Protein AF-A0A2E9WBV4-F1 (afdb_monomer_lite)

Radius of gyration: 18.96 Å; chains: 1; bounding box: 57×44×47 Å

pLDDT: mean 90.01, std 12.64, range [30.25, 98.81]

Sequence (253 aa):
IGFVTYGALTVKDWYDADEAEKFAELSRPLVQALAKELDVPYVDAARVFVFRNTDHDMESDWYKAHAEDLPYVLEHLYKTAISASDAERPDLACGWRVKAMKSLLAADGISADTVYLYNDTGADPNQNSHVVIEASNPETGRLEVHDVDFNVKYLRSDGATASLSDLMKSTVPSDFRTCDESGCLTDRVLKTTVGKNDFYKGVYYRDRDVFLLSRSKFDIEKTFTIHRIRGDEVMDVYDYFNYIYPNAPIVEF

Secondary structure (DSSP, 8-state):
----------HHHHHHHHHHHHHHHHHHHHHHHHHHHHTS-HHHHHHHHHHHT-B--SSSHHHHHHTT-HHHHHHHHHHHHTT-TT-PPPB--HHHHHHHHHHHHHTTT--EEEEEEE-S-SS-TTTTEEEEEEEEETTTTEEEEEETTTTEEEE-TTSPBPPHHHHHHS-TTTS-EEE-SS-BS-HHHHHSHHHHS--BTEEEETTTTEEEE-TTTS-TT-EEEEEETTEEEEEEHHHHHHHHSTTPPEEE-

Structure (mmCIF, N/CA/C/O backbone):
data_AF-A0A2E9WBV4-F1
#
_entry.id   AF-A0A2E9WBV4-F1
#
loop_
_atom_site.group_PDB
_atom_site.id
_atom_site.type_symbol
_atom_site.label_atom_id
_atom_site.label_alt_id
_atom_site.label_comp_id
_atom_site.label_asym_id
_atom_site.label_entity_id
_atom_site.label_seq_id
_atom_site.pdbx_PDB_ins_code
_atom_site.Cartn_x
_atom_site.Cartn_y
_atom_site.Cartn_z
_atom_site.occupancy
_atom_site.B_iso_or_equiv
_atom_site.auth_seq_id
_atom_site.auth_comp_id
_atom_site.auth_asym_id
_atom_site.auth_atom_id
_atom_site.pdbx_PDB_model_num
ATOM 1 N N . ILE A 1 1 ? -38.442 -6.575 -10.564 1.00 39.81 1 ILE A N 1
ATOM 2 C CA . ILE A 1 1 ? -37.485 -7.060 -11.586 1.00 39.81 1 ILE A CA 1
ATOM 3 C C . ILE A 1 1 ? -36.244 -6.201 -11.419 1.00 39.81 1 ILE A C 1
ATOM 5 O O . ILE A 1 1 ? -36.271 -5.041 -11.804 1.00 39.81 1 ILE A O 1
ATOM 9 N N . GLY A 1 2 ? -35.259 -6.703 -10.671 1.00 32.78 2 GLY A N 1
ATOM 10 C CA . GLY A 1 2 ? -34.023 -5.975 -10.390 1.00 32.78 2 GLY A CA 1
ATOM 11 C C . GLY A 1 2 ? -33.094 -6.062 -11.592 1.00 32.78 2 GLY A C 1
ATOM 12 O O . GLY A 1 2 ? -32.818 -7.160 -12.068 1.00 32.78 2 GLY A O 1
ATOM 13 N N . PHE A 1 3 ? -32.655 -4.913 -12.096 1.00 30.25 3 PHE A N 1
ATOM 14 C CA . PHE A 1 3 ? -31.572 -4.843 -13.065 1.00 30.25 3 PHE A CA 1
ATOM 15 C C . PHE A 1 3 ? -30.251 -4.947 -12.305 1.00 30.25 3 PHE A C 1
ATOM 17 O O . PHE A 1 3 ? -29.906 -4.061 -11.530 1.00 30.25 3 PHE A O 1
ATOM 24 N N . VAL A 1 4 ? -29.534 -6.047 -12.521 1.00 34.62 4 VAL A N 1
ATOM 25 C CA . VAL A 1 4 ? -28.117 -6.164 -12.173 1.00 34.62 4 VAL A CA 1
ATOM 26 C C . VAL A 1 4 ? -27.346 -5.478 -13.296 1.00 34.62 4 VAL A C 1
ATOM 28 O O . VAL A 1 4 ? -27.288 -5.986 -14.415 1.00 34.62 4 VAL A O 1
ATOM 31 N N . THR A 1 5 ? -26.803 -4.294 -13.034 1.00 36.47 5 THR A N 1
ATOM 32 C CA . THR A 1 5 ? -25.863 -3.629 -13.939 1.00 36.47 5 THR A CA 1
ATOM 33 C C . THR A 1 5 ? -24.483 -4.249 -13.751 1.00 36.47 5 THR A C 1
ATOM 35 O O . THR A 1 5 ? -23.762 -3.893 -12.824 1.00 36.47 5 THR A O 1
ATOM 38 N N . TYR A 1 6 ? -24.117 -5.185 -14.627 1.00 41.16 6 TYR A N 1
ATOM 39 C CA . TYR A 1 6 ? -22.713 -5.521 -14.859 1.00 41.16 6 TYR A CA 1
ATOM 40 C C . TYR A 1 6 ? -22.052 -4.309 -15.529 1.00 41.16 6 TYR A C 1
ATOM 42 O O . TYR A 1 6 ? -22.509 -3.868 -16.584 1.00 41.16 6 TYR A O 1
ATOM 50 N N . GLY A 1 7 ? -21.036 -3.732 -14.883 1.00 48.72 7 GLY A N 1
ATOM 51 C CA . GLY A 1 7 ? -20.289 -2.592 -15.415 1.00 48.72 7 GLY A CA 1
ATOM 52 C C . GLY A 1 7 ? -19.683 -2.929 -16.777 1.00 48.72 7 GLY A C 1
ATOM 53 O O . GLY A 1 7 ? -19.044 -3.967 -16.939 1.00 48.72 7 GLY A O 1
ATOM 54 N N . ALA A 1 8 ? -19.920 -2.074 -17.768 1.00 51.66 8 ALA A N 1
ATOM 55 C CA . ALA A 1 8 ? -19.311 -2.208 -19.081 1.00 51.66 8 ALA A CA 1
ATOM 56 C C . ALA A 1 8 ? -17.827 -1.825 -18.984 1.00 51.66 8 ALA A C 1
ATOM 58 O O . ALA A 1 8 ? -17.509 -0.645 -18.872 1.00 51.66 8 ALA A O 1
ATOM 59 N N . LEU A 1 9 ? -16.937 -2.818 -19.018 1.00 56.03 9 LEU A N 1
ATOM 60 C CA . LEU A 1 9 ? -15.514 -2.603 -19.285 1.00 56.03 9 LEU A CA 1
ATOM 61 C C . LEU A 1 9 ? -15.368 -2.009 -20.689 1.00 56.03 9 LEU A C 1
ATOM 63 O O . LEU A 1 9 ? -15.908 -2.559 -21.656 1.00 56.03 9 LEU A O 1
ATOM 67 N N . THR A 1 10 ? -14.674 -0.881 -20.812 1.00 72.81 10 THR A N 1
ATOM 68 C CA . THR A 1 10 ? -14.357 -0.317 -22.126 1.00 72.81 10 THR A CA 1
ATOM 69 C C . THR A 1 10 ? -13.143 -1.032 -22.728 1.00 72.81 10 THR A C 1
ATOM 71 O O . THR A 1 10 ? -12.349 -1.650 -22.023 1.00 72.81 10 THR A O 1
ATOM 74 N N . VAL A 1 11 ? -12.972 -0.950 -24.053 1.00 67.00 11 VAL A N 1
ATOM 75 C CA . VAL A 1 11 ? -11.788 -1.514 -24.740 1.00 67.00 11 VAL A CA 1
ATOM 76 C C . VAL A 1 11 ? -10.486 -0.903 -24.206 1.00 67.00 11 VAL A C 1
ATOM 78 O O . VAL A 1 11 ? -9.474 -1.594 -24.153 1.00 67.00 11 VAL A O 1
ATOM 81 N N . LYS A 1 12 ? -10.524 0.369 -23.782 1.00 73.88 12 LYS A N 1
ATOM 82 C CA . LYS A 1 12 ? -9.386 1.041 -23.150 1.00 73.88 12 LYS A CA 1
ATOM 83 C C . LYS A 1 12 ? -9.053 0.411 -21.798 1.00 73.88 12 LYS A C 1
ATOM 85 O O . LYS A 1 12 ? -7.904 0.064 -21.585 1.00 73.88 12 LYS A O 1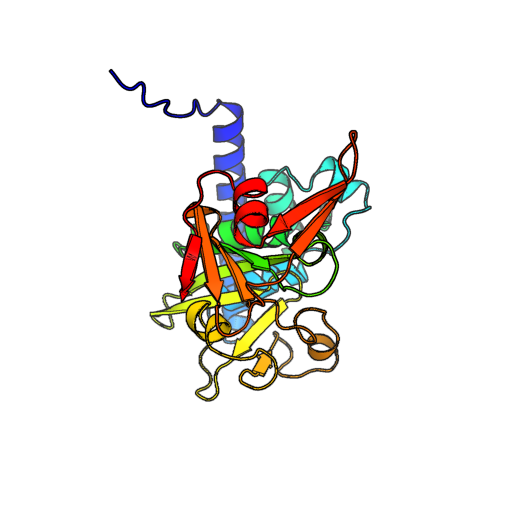
ATOM 90 N N . ASP A 1 13 ? -10.049 0.196 -20.939 1.00 72.06 13 ASP A N 1
ATOM 91 C CA . ASP A 1 13 ? -9.821 -0.398 -19.611 1.00 72.06 13 ASP A CA 1
ATOM 92 C C . ASP A 1 13 ? -9.217 -1.804 -19.708 1.00 72.06 13 ASP A C 1
ATOM 94 O O . ASP A 1 13 ? -8.390 -2.186 -18.886 1.00 72.06 13 ASP A O 1
ATOM 98 N N . TRP A 1 14 ? -9.625 -2.573 -20.722 1.00 59.66 14 TRP A N 1
ATOM 99 C CA . TRP A 1 14 ? -9.056 -3.892 -20.987 1.00 59.66 14 TRP A CA 1
ATOM 100 C C . TRP A 1 14 ? -7.598 -3.812 -21.460 1.00 59.66 14 TRP A C 1
ATOM 102 O O . TRP A 1 14 ? -6.749 -4.509 -20.919 1.00 59.66 14 TRP A O 1
ATOM 112 N N . TYR A 1 15 ? -7.299 -2.932 -22.420 1.00 72.94 15 TYR A N 1
ATOM 113 C CA . TYR A 1 15 ? -5.932 -2.726 -22.906 1.00 72.94 15 TYR A CA 1
ATOM 114 C C . TYR A 1 15 ? -4.992 -2.260 -21.786 1.00 72.94 15 TYR A C 1
ATOM 116 O O . TYR A 1 15 ? -3.901 -2.802 -21.626 1.00 72.94 15 TYR A O 1
ATOM 124 N N . ASP A 1 16 ? -5.451 -1.309 -20.971 1.00 83.12 16 ASP A N 1
ATOM 125 C CA . ASP A 1 16 ? -4.694 -0.804 -19.832 1.00 83.12 16 ASP A CA 1
ATOM 126 C C . ASP A 1 16 ? -4.479 -1.928 -18.786 1.00 83.12 16 ASP A C 1
ATOM 128 O O . ASP A 1 16 ? -3.406 -2.046 -18.203 1.00 83.12 16 ASP A O 1
ATOM 132 N N . ALA A 1 17 ? -5.447 -2.822 -18.557 1.00 81.94 17 ALA A N 1
ATOM 133 C CA . ALA A 1 17 ? -5.250 -3.961 -17.653 1.00 81.94 17 ALA A CA 1
ATOM 134 C C . ALA A 1 17 ? -4.179 -4.949 -18.160 1.00 81.94 17 ALA A C 1
ATOM 136 O O . ALA A 1 17 ? -3.295 -5.332 -17.390 1.00 81.94 17 ALA A O 1
ATOM 137 N N . ASP A 1 18 ? -4.221 -5.311 -19.444 1.00 89.31 18 ASP A N 1
ATOM 138 C CA . ASP A 1 18 ? -3.257 -6.227 -20.065 1.00 89.31 18 ASP A CA 1
ATOM 139 C C . ASP A 1 18 ? -1.830 -5.637 -20.074 1.00 89.31 18 ASP A C 1
ATOM 141 O O . ASP A 1 18 ? -0.845 -6.344 -19.833 1.00 89.31 18 ASP A O 1
ATOM 145 N N . GLU A 1 19 ? -1.683 -4.330 -20.322 1.00 93.62 19 GLU A N 1
ATOM 146 C CA . GLU A 1 19 ? -0.374 -3.668 -20.262 1.00 93.62 19 GLU A CA 1
ATOM 147 C C . GLU A 1 19 ? 0.183 -3.598 -18.837 1.00 93.62 19 GLU A C 1
ATOM 149 O O . GLU A 1 19 ? 1.377 -3.843 -18.630 1.00 93.62 19 GLU A O 1
ATOM 154 N N . ALA A 1 20 ? -0.666 -3.316 -17.846 1.00 95.25 20 ALA A N 1
ATOM 155 C CA . ALA A 1 20 ? -0.272 -3.354 -16.443 1.00 95.25 20 ALA A CA 1
ATOM 156 C C . ALA A 1 20 ? 0.202 -4.760 -16.031 1.00 95.25 20 ALA A C 1
ATOM 158 O O . ALA A 1 20 ? 1.262 -4.898 -15.412 1.00 95.25 20 ALA A O 1
ATOM 159 N N . GLU A 1 21 ? -0.538 -5.807 -16.414 1.00 96.19 21 GLU A N 1
ATOM 160 C CA . GLU A 1 21 ? -0.164 -7.203 -16.155 1.00 96.19 21 GLU A CA 1
ATOM 161 C C . GLU A 1 21 ? 1.201 -7.532 -16.766 1.00 96.19 21 GLU A C 1
ATOM 163 O O . GLU A 1 21 ? 2.097 -8.000 -16.060 1.00 96.19 21 GLU A O 1
ATOM 168 N N . LYS A 1 22 ? 1.418 -7.180 -18.037 1.00 97.38 22 LYS A N 1
ATOM 169 C CA . LYS A 1 22 ? 2.696 -7.386 -18.729 1.00 97.38 22 LYS A CA 1
ATOM 170 C C . LYS A 1 22 ? 3.886 -6.809 -17.953 1.00 97.38 22 LYS A C 1
ATOM 172 O O . LYS A 1 22 ? 4.906 -7.483 -17.801 1.00 97.38 22 LYS A O 1
ATOM 177 N N . PHE A 1 23 ? 3.811 -5.563 -17.480 1.00 98.19 23 PHE A N 1
ATOM 178 C CA . PHE A 1 23 ? 4.935 -4.951 -16.758 1.00 98.19 23 PHE A CA 1
ATOM 179 C C . PHE A 1 23 ? 5.103 -5.490 -15.333 1.00 98.19 23 PHE A C 1
ATOM 181 O O . PHE A 1 23 ? 6.236 -5.587 -14.842 1.00 98.19 23 PHE A O 1
ATOM 188 N N . ALA A 1 24 ? 4.016 -5.922 -14.689 1.00 98.31 24 ALA A N 1
ATOM 189 C CA . ALA A 1 24 ? 4.104 -6.660 -13.435 1.00 98.31 24 ALA A CA 1
ATOM 190 C C . ALA A 1 24 ? 4.812 -8.017 -13.627 1.00 98.31 24 ALA A C 1
ATOM 192 O O . ALA A 1 24 ? 5.725 -8.348 -12.866 1.00 98.31 24 ALA A O 1
ATOM 193 N N . GLU A 1 25 ? 4.485 -8.761 -14.688 1.00 98.25 25 GLU A N 1
ATOM 194 C CA . GLU A 1 25 ? 5.148 -10.023 -15.039 1.00 98.25 25 GLU A CA 1
ATOM 195 C C . GLU A 1 25 ? 6.631 -9.841 -15.387 1.00 98.25 25 GLU A C 1
ATOM 197 O O . GLU A 1 25 ? 7.468 -10.643 -14.963 1.00 98.25 25 GLU A O 1
ATOM 202 N N . LEU A 1 26 ? 6.982 -8.770 -16.111 1.00 98.38 26 LEU A N 1
ATOM 203 C CA . LEU A 1 26 ? 8.378 -8.414 -16.396 1.00 98.38 26 LEU A CA 1
ATOM 204 C C . LEU A 1 26 ? 9.164 -8.077 -15.122 1.00 98.38 26 LEU A C 1
ATOM 206 O O . LEU A 1 26 ? 10.357 -8.376 -15.034 1.00 98.38 26 LEU A O 1
ATOM 210 N N . SER A 1 27 ? 8.500 -7.489 -14.126 1.00 98.62 27 SER A N 1
ATOM 211 C CA . SER A 1 27 ? 9.099 -7.150 -12.831 1.00 98.62 27 SER A CA 1
ATOM 212 C C . SER A 1 27 ? 9.231 -8.355 -11.897 1.00 98.62 27 SER A C 1
ATOM 214 O O . SER A 1 27 ? 10.151 -8.383 -11.079 1.00 98.62 27 SER A O 1
ATOM 216 N N . ARG A 1 28 ? 8.381 -9.383 -12.030 1.00 98.69 28 ARG A N 1
ATOM 217 C CA . ARG A 1 28 ? 8.398 -10.590 -11.183 1.00 98.69 28 ARG A CA 1
ATOM 218 C C . ARG A 1 28 ? 9.791 -11.209 -10.985 1.00 98.69 28 ARG A C 1
ATOM 220 O O . ARG A 1 28 ? 10.170 -11.406 -9.831 1.00 98.69 28 ARG A O 1
ATOM 227 N N . PRO A 1 29 ? 10.598 -11.510 -12.026 1.00 98.62 29 PRO A N 1
ATOM 228 C CA . PRO A 1 29 ? 11.936 -12.071 -11.817 1.00 98.62 29 PRO A CA 1
ATOM 229 C C . PRO A 1 29 ? 12.882 -11.128 -11.055 1.00 98.62 29 PRO A C 1
ATOM 231 O O . PRO A 1 29 ? 13.764 -11.611 -10.346 1.00 98.62 29 PRO A O 1
ATOM 234 N N . LEU A 1 30 ? 12.700 -9.805 -11.157 1.00 98.75 30 LEU A N 1
ATOM 235 C CA . LEU A 1 30 ? 13.483 -8.824 -10.397 1.00 98.75 30 LEU A CA 1
ATOM 236 C C . LEU A 1 30 ? 13.091 -8.843 -8.917 1.00 98.75 30 LEU A C 1
ATOM 238 O O . LEU A 1 30 ? 13.963 -8.853 -8.052 1.00 98.75 30 LEU A O 1
ATOM 242 N N . VAL A 1 31 ? 11.791 -8.924 -8.623 1.00 98.81 31 VAL A N 1
ATOM 243 C CA . VAL A 1 31 ? 11.289 -9.065 -7.249 1.00 98.81 31 VAL A CA 1
ATOM 244 C C . VAL A 1 31 ? 11.742 -10.397 -6.641 1.00 98.81 31 VAL A C 1
ATOM 246 O O . VAL A 1 31 ? 12.204 -10.421 -5.505 1.00 98.81 31 VAL A O 1
ATOM 249 N N . GLN A 1 32 ? 11.717 -11.497 -7.401 1.00 98.69 32 GLN A N 1
ATOM 250 C CA . GLN A 1 32 ? 12.244 -12.796 -6.957 1.00 98.69 32 GLN A CA 1
ATOM 251 C C . GLN A 1 32 ? 13.757 -12.761 -6.699 1.00 98.69 32 GLN A C 1
ATOM 253 O O . GLN A 1 32 ? 14.245 -13.419 -5.779 1.00 98.69 32 GLN A O 1
ATOM 258 N N . ALA A 1 33 ? 14.519 -12.025 -7.510 1.00 98.69 33 ALA A N 1
ATOM 259 C CA . ALA A 1 33 ? 15.944 -11.823 -7.270 1.00 98.69 33 ALA A CA 1
ATOM 260 C C . ALA A 1 33 ? 16.176 -11.012 -5.987 1.00 98.69 33 ALA A C 1
ATOM 262 O O . ALA A 1 33 ? 16.996 -11.413 -5.164 1.00 98.69 33 ALA A O 1
ATOM 263 N N . LEU A 1 34 ? 15.401 -9.944 -5.779 1.00 98.62 34 LEU A N 1
ATOM 264 C CA . LEU A 1 34 ? 15.451 -9.128 -4.568 1.00 98.62 34 LEU A CA 1
ATOM 265 C C . LEU A 1 34 ? 15.058 -9.924 -3.313 1.00 98.62 34 LEU A C 1
ATOM 267 O O . LEU A 1 34 ? 15.701 -9.786 -2.279 1.00 98.62 34 LEU A O 1
ATOM 271 N N . ALA A 1 35 ? 14.051 -10.796 -3.403 1.00 98.31 35 ALA A N 1
ATOM 272 C CA . ALA A 1 35 ? 13.655 -11.695 -2.318 1.00 98.31 35 ALA A CA 1
ATOM 273 C C . ALA A 1 35 ? 14.819 -12.589 -1.872 1.00 98.31 35 ALA A C 1
ATOM 275 O O . ALA A 1 35 ? 15.113 -12.692 -0.684 1.00 98.31 35 ALA A O 1
ATOM 276 N N . LYS A 1 36 ? 15.548 -13.165 -2.837 1.00 98.25 36 LYS A N 1
ATOM 277 C CA . LYS A 1 36 ? 16.747 -13.975 -2.571 1.00 98.25 36 LYS A CA 1
ATOM 278 C C . LYS A 1 36 ? 17.905 -13.149 -2.018 1.00 98.25 36 LYS A C 1
ATOM 280 O O . LYS A 1 36 ? 18.625 -13.638 -1.158 1.00 98.25 36 LYS A O 1
ATOM 285 N N . GLU A 1 37 ? 18.106 -11.933 -2.523 1.00 98.12 37 GLU A N 1
ATOM 286 C CA . GLU A 1 37 ? 19.142 -11.013 -2.034 1.00 98.12 37 GLU A CA 1
ATOM 287 C C . GLU A 1 37 ? 18.918 -10.653 -0.562 1.00 98.12 37 GLU A C 1
ATOM 289 O O . GLU A 1 37 ? 19.866 -10.628 0.221 1.00 98.12 37 GLU A O 1
ATOM 294 N N . LEU A 1 38 ? 17.666 -10.385 -0.195 1.00 96.81 38 LEU A N 1
ATOM 295 C CA . LEU A 1 38 ? 17.281 -9.961 1.147 1.00 96.81 38 LEU A CA 1
ATOM 296 C C . LEU A 1 38 ? 17.007 -11.128 2.110 1.00 96.81 38 LEU A C 1
ATOM 298 O O . LEU A 1 38 ? 16.856 -10.874 3.301 1.00 96.81 38 LEU A O 1
ATOM 302 N N . ASP A 1 39 ? 16.944 -12.369 1.615 1.00 96.25 39 ASP A N 1
ATOM 303 C CA . ASP A 1 39 ? 16.526 -13.566 2.365 1.00 96.25 39 ASP A CA 1
ATOM 304 C C . ASP A 1 39 ? 15.144 -13.393 3.025 1.00 96.25 39 ASP A C 1
ATOM 306 O O . ASP A 1 39 ? 14.952 -13.576 4.228 1.00 96.25 39 ASP A O 1
ATOM 310 N N . VAL A 1 40 ? 14.164 -12.966 2.222 1.00 96.38 40 VAL A N 1
ATOM 311 C CA . VAL A 1 40 ? 12.783 -12.704 2.656 1.00 96.38 40 VAL A CA 1
ATOM 312 C C . VAL A 1 40 ? 11.768 -13.273 1.660 1.00 96.38 40 VAL A C 1
ATOM 314 O O . VAL A 1 40 ? 12.115 -13.479 0.495 1.00 96.38 40 VAL A O 1
ATOM 317 N N . PRO A 1 41 ? 10.503 -13.469 2.078 1.00 97.12 41 PRO A N 1
ATOM 318 C CA . PRO A 1 41 ? 9.429 -13.855 1.172 1.00 97.12 41 PRO A CA 1
ATOM 319 C C . PRO A 1 41 ? 9.211 -12.875 0.015 1.00 97.12 41 PRO A C 1
ATOM 321 O O . PRO A 1 41 ? 9.520 -11.682 0.116 1.00 97.12 41 PRO A O 1
ATOM 324 N N . TYR A 1 42 ? 8.584 -13.346 -1.067 1.00 98.38 42 TYR A N 1
ATOM 325 C CA . TYR A 1 42 ? 8.267 -12.491 -2.224 1.00 98.38 42 TYR A CA 1
ATOM 326 C C . TYR A 1 42 ? 7.434 -11.255 -1.836 1.00 98.38 42 TYR A C 1
ATOM 328 O O . TYR A 1 42 ? 7.667 -10.166 -2.359 1.00 98.38 42 TYR A O 1
ATOM 336 N N . VAL A 1 43 ? 6.499 -11.390 -0.886 1.00 98.31 43 VAL A N 1
ATOM 337 C CA . VAL A 1 43 ? 5.641 -10.282 -0.421 1.00 98.31 43 VAL A CA 1
ATOM 338 C C . VAL A 1 43 ? 6.470 -9.135 0.165 1.00 98.31 43 VAL A C 1
ATOM 340 O O . VAL A 1 43 ? 6.277 -7.972 -0.197 1.00 98.31 43 VAL A O 1
ATOM 343 N N . ASP A 1 44 ? 7.437 -9.458 1.025 1.00 98.12 44 ASP A N 1
ATOM 344 C CA . ASP A 1 44 ? 8.367 -8.489 1.600 1.00 98.12 44 ASP A CA 1
ATOM 345 C C . ASP A 1 44 ? 9.215 -7.813 0.525 1.00 98.12 44 ASP A C 1
ATOM 347 O O . ASP A 1 44 ? 9.395 -6.593 0.551 1.00 98.12 44 ASP A O 1
ATOM 351 N N . ALA A 1 45 ? 9.717 -8.595 -0.431 1.00 98.56 45 ALA A N 1
ATOM 352 C CA . ALA A 1 45 ? 10.516 -8.083 -1.532 1.00 98.56 45 ALA A CA 1
ATOM 353 C C . ALA A 1 45 ? 9.706 -7.161 -2.448 1.00 98.56 45 ALA A C 1
ATOM 355 O O . ALA A 1 45 ? 10.228 -6.134 -2.869 1.00 98.56 45 ALA A O 1
ATOM 356 N N . ALA A 1 46 ? 8.433 -7.465 -2.716 1.00 98.75 46 ALA A N 1
ATOM 357 C CA . ALA A 1 46 ? 7.555 -6.624 -3.527 1.00 98.75 46 ALA A CA 1
ATOM 358 C C . ALA A 1 46 ? 7.340 -5.244 -2.883 1.00 98.75 46 ALA A C 1
ATOM 360 O O . ALA A 1 46 ? 7.442 -4.223 -3.566 1.00 98.75 46 ALA A O 1
ATOM 361 N N . ARG A 1 47 ? 7.137 -5.197 -1.558 1.00 98.69 47 ARG A N 1
ATOM 362 C CA . ARG A 1 47 ? 7.066 -3.942 -0.788 1.00 98.69 47 ARG A CA 1
ATOM 363 C C . ARG A 1 47 ? 8.341 -3.115 -0.958 1.00 98.69 47 ARG A C 1
ATOM 365 O O . ARG A 1 47 ? 8.277 -1.936 -1.306 1.00 98.69 47 ARG A O 1
ATOM 372 N N . VAL A 1 48 ? 9.497 -3.746 -0.751 1.00 98.62 48 VAL A N 1
ATOM 373 C CA . VAL A 1 48 ? 10.805 -3.085 -0.873 1.00 98.62 48 VAL A CA 1
ATOM 374 C C . VAL A 1 48 ? 11.058 -2.640 -2.316 1.00 98.62 48 VAL A C 1
ATOM 376 O O . VAL A 1 48 ? 11.582 -1.552 -2.533 1.00 98.62 48 VAL A O 1
ATOM 379 N N . PHE A 1 49 ? 10.663 -3.440 -3.306 1.00 98.75 49 PHE A N 1
ATOM 380 C CA . PHE A 1 49 ? 10.820 -3.131 -4.724 1.00 98.75 49 PHE A CA 1
ATOM 381 C C . PHE A 1 49 ? 10.054 -1.866 -5.111 1.00 98.75 49 PHE A C 1
ATOM 383 O O . PHE A 1 49 ? 10.642 -0.972 -5.717 1.00 98.75 49 PHE A O 1
ATOM 390 N N . VAL A 1 50 ? 8.779 -1.749 -4.727 1.00 98.75 50 VAL A N 1
ATOM 391 C CA . VAL A 1 50 ? 7.991 -0.539 -5.011 1.00 98.75 50 VAL A CA 1
ATOM 392 C C . VAL A 1 50 ? 8.591 0.671 -4.305 1.00 98.75 50 VAL A C 1
ATOM 394 O O . VAL A 1 50 ? 8.816 1.703 -4.933 1.00 98.75 50 VAL A O 1
ATOM 397 N N . PHE A 1 51 ? 8.926 0.546 -3.021 1.00 98.19 51 PHE A N 1
ATOM 398 C CA . PHE A 1 51 ? 9.517 1.652 -2.273 1.00 98.19 51 PHE A CA 1
ATOM 399 C C . PHE A 1 51 ? 10.851 2.127 -2.869 1.00 98.19 51 PHE A C 1
ATOM 401 O O . PHE A 1 51 ? 11.068 3.322 -3.049 1.00 98.19 51 PHE A O 1
ATOM 408 N N . ARG A 1 52 ? 11.751 1.200 -3.221 1.00 97.88 52 ARG A N 1
ATOM 409 C CA . ARG A 1 52 ? 13.072 1.533 -3.776 1.00 97.88 52 ARG A CA 1
ATOM 410 C C . ARG A 1 52 ? 13.003 2.155 -5.160 1.00 97.88 52 ARG A C 1
ATOM 412 O O . ARG A 1 52 ? 13.950 2.845 -5.527 1.00 97.88 52 ARG A O 1
ATOM 419 N N . ASN A 1 53 ? 11.928 1.941 -5.912 1.00 98.56 53 ASN A N 1
ATOM 420 C CA . ASN A 1 53 ? 11.802 2.390 -7.297 1.00 98.56 53 ASN A CA 1
ATOM 421 C C . ASN A 1 53 ? 10.777 3.515 -7.484 1.00 98.56 53 ASN A C 1
ATOM 423 O O . ASN A 1 53 ? 10.446 3.823 -8.619 1.00 98.56 53 ASN A O 1
ATOM 427 N N . THR A 1 54 ? 10.295 4.140 -6.407 1.00 98.44 54 THR A N 1
ATOM 428 C CA . THR A 1 54 ? 9.349 5.267 -6.465 1.00 98.44 54 THR A CA 1
ATOM 429 C C . THR A 1 54 ? 9.731 6.348 -5.460 1.00 98.44 54 THR A C 1
ATOM 431 O O . THR A 1 54 ? 10.412 6.067 -4.473 1.00 98.44 54 THR A O 1
ATOM 434 N N . ASP A 1 55 ? 9.242 7.565 -5.658 1.00 97.50 55 ASP A N 1
ATOM 435 C CA . ASP A 1 55 ? 9.310 8.662 -4.689 1.00 97.50 55 ASP A CA 1
ATOM 436 C C . ASP A 1 55 ? 7.907 9.015 -4.177 1.00 97.50 55 ASP A C 1
ATOM 438 O O . ASP A 1 55 ? 6.900 8.617 -4.764 1.00 97.50 55 ASP A O 1
ATOM 442 N N . HIS A 1 56 ? 7.839 9.652 -3.004 1.00 94.44 56 HIS A N 1
ATOM 443 C CA . HIS A 1 56 ? 6.580 10.139 -2.437 1.00 94.44 56 HIS A CA 1
ATOM 444 C C . HIS A 1 56 ? 6.510 11.640 -2.684 1.00 94.44 56 HIS A C 1
ATOM 446 O O . HIS A 1 56 ? 6.987 12.429 -1.867 1.00 94.44 56 HIS A O 1
ATOM 452 N N . ASP A 1 57 ? 5.924 12.021 -3.812 1.00 94.00 57 ASP A N 1
ATOM 453 C CA . ASP A 1 57 ? 5.663 13.411 -4.158 1.00 94.00 57 ASP A CA 1
ATOM 454 C C . ASP A 1 57 ? 4.297 13.500 -4.846 1.00 94.00 57 ASP A C 1
ATOM 456 O O . ASP A 1 57 ? 4.063 12.892 -5.884 1.00 94.00 57 ASP A O 1
ATOM 460 N N . MET A 1 58 ? 3.360 14.212 -4.223 1.00 92.44 58 MET A N 1
ATOM 461 C CA . MET A 1 58 ? 2.005 14.411 -4.754 1.00 92.44 58 MET A CA 1
ATOM 462 C C . MET A 1 58 ? 1.870 15.733 -5.517 1.00 92.44 58 MET A C 1
ATOM 464 O O . MET A 1 58 ? 0.838 16.005 -6.130 1.00 92.44 58 MET A O 1
ATOM 468 N N . GLU A 1 59 ? 2.902 16.574 -5.464 1.00 95.31 59 GLU A N 1
ATOM 469 C CA . GLU A 1 59 ? 2.907 17.910 -6.047 1.00 95.31 59 GLU A CA 1
ATOM 470 C C . GLU A 1 59 ? 3.669 17.967 -7.370 1.00 95.31 59 GLU A C 1
ATOM 472 O O . GLU A 1 59 ? 3.541 18.959 -8.100 1.00 95.31 59 GLU A O 1
ATOM 477 N N . SER A 1 60 ? 4.422 16.920 -7.707 1.00 96.38 60 SER A N 1
ATOM 478 C CA . SER A 1 60 ? 5.188 16.864 -8.945 1.00 96.38 60 SER A CA 1
ATOM 479 C C . SER A 1 60 ? 4.293 16.851 -10.190 1.00 96.38 60 SER A C 1
ATOM 481 O O . SER A 1 60 ? 3.138 16.407 -10.181 1.00 96.38 60 SER A O 1
ATOM 483 N N . ASP A 1 61 ? 4.841 17.354 -11.296 1.00 97.62 61 ASP A N 1
ATOM 484 C CA . ASP A 1 61 ? 4.174 17.292 -12.599 1.00 97.62 61 ASP A CA 1
ATOM 485 C C . ASP A 1 61 ? 3.994 15.839 -13.058 1.00 97.62 61 ASP A C 1
ATOM 487 O O . ASP A 1 61 ? 2.982 15.515 -13.680 1.00 97.62 61 ASP A O 1
ATOM 491 N N . TRP A 1 62 ? 4.931 14.958 -12.685 1.00 97.38 62 TRP A N 1
ATOM 492 C CA . TRP A 1 62 ? 4.840 13.530 -12.966 1.00 97.38 62 TRP A CA 1
ATOM 493 C C . TRP A 1 62 ? 3.604 12.924 -12.301 1.00 97.38 62 TRP A C 1
ATOM 495 O O . TRP A 1 62 ? 2.791 12.300 -12.981 1.00 97.38 62 TRP A O 1
ATOM 505 N N . TYR A 1 63 ? 3.403 13.172 -10.999 1.00 97.38 63 TYR A N 1
ATOM 506 C CA . TYR A 1 63 ? 2.251 12.653 -10.257 1.00 97.38 63 TYR A CA 1
ATOM 507 C C . TYR A 1 63 ? 0.931 13.076 -10.909 1.00 97.38 63 TYR A C 1
ATOM 509 O O . TYR A 1 63 ? 0.063 12.248 -11.184 1.00 97.38 63 TYR A O 1
ATOM 517 N N . LYS A 1 64 ? 0.803 14.371 -11.219 1.00 96.44 64 LYS A N 1
ATOM 518 C CA . LYS A 1 64 ? -0.407 14.955 -11.820 1.00 96.44 64 LYS A CA 1
ATOM 519 C C . LYS A 1 64 ? -0.718 14.390 -13.205 1.00 96.44 64 LYS A C 1
ATOM 521 O O . LYS A 1 64 ? -1.887 14.337 -13.580 1.00 96.44 64 LYS A O 1
ATOM 526 N N . ALA A 1 65 ? 0.307 14.015 -13.967 1.00 96.12 65 ALA A N 1
ATOM 527 C CA . ALA A 1 65 ? 0.156 13.511 -15.325 1.00 96.12 65 ALA A CA 1
ATOM 528 C C . ALA A 1 65 ? -0.013 11.985 -15.395 1.00 96.12 65 ALA A C 1
ATOM 530 O O . ALA A 1 65 ? -0.720 11.505 -16.281 1.00 96.12 65 ALA A O 1
ATOM 531 N N . HIS A 1 66 ? 0.624 11.234 -14.489 1.00 97.38 66 HIS A N 1
ATOM 532 C CA . HIS A 1 66 ? 0.864 9.801 -14.685 1.00 97.38 66 HIS A CA 1
ATOM 533 C C . HIS A 1 66 ? 0.466 8.900 -13.512 1.00 97.38 66 HIS A C 1
ATOM 535 O O . HIS A 1 66 ? 0.327 7.699 -13.724 1.00 97.38 66 HIS A O 1
ATOM 541 N N . ALA A 1 67 ? 0.247 9.412 -12.294 1.00 96.00 67 ALA A N 1
ATOM 542 C CA . ALA A 1 67 ? 0.049 8.543 -11.124 1.00 96.00 67 ALA A CA 1
ATOM 543 C C . ALA A 1 67 ? -1.178 7.615 -11.230 1.00 96.00 67 ALA A C 1
ATOM 545 O O . ALA A 1 67 ? -1.179 6.528 -10.650 1.00 96.00 67 ALA A O 1
ATOM 546 N N . GLU A 1 68 ? -2.212 8.022 -11.976 1.00 95.44 68 GLU A N 1
ATOM 547 C CA . GLU A 1 68 ? -3.424 7.215 -12.179 1.00 95.44 68 GLU A CA 1
ATOM 548 C C . GLU A 1 68 ? -3.283 6.168 -13.304 1.00 95.44 68 GLU A C 1
ATOM 550 O O . GLU A 1 68 ? -4.064 5.208 -13.356 1.00 95.44 68 GLU A O 1
ATOM 555 N N . ASP A 1 69 ? -2.278 6.321 -14.174 1.00 96.81 69 ASP A N 1
ATOM 556 C CA . ASP A 1 69 ? -1.982 5.441 -15.307 1.00 96.81 69 ASP A CA 1
ATOM 557 C C . ASP A 1 69 ? -1.143 4.244 -14.836 1.00 96.81 69 ASP A C 1
ATOM 559 O O . ASP A 1 69 ? 0.088 4.255 -14.837 1.00 96.81 69 ASP A O 1
ATOM 563 N N . LEU A 1 70 ? -1.828 3.200 -14.361 1.00 96.88 70 LEU A N 1
ATOM 564 C CA . LEU A 1 70 ? -1.168 2.023 -13.791 1.00 96.88 70 LEU A CA 1
ATOM 565 C C . LEU A 1 70 ? -0.189 1.327 -14.769 1.00 96.88 70 LEU A C 1
ATOM 567 O O . LEU A 1 70 ? 0.898 0.969 -14.309 1.00 96.88 70 LEU A O 1
ATOM 571 N N . PRO A 1 71 ? -0.509 1.126 -16.064 1.00 97.75 71 PRO A N 1
ATOM 572 C CA . PRO A 1 71 ? 0.462 0.652 -17.055 1.00 97.75 71 PRO A CA 1
ATOM 573 C C . PRO A 1 71 ? 1.748 1.465 -17.076 1.00 97.75 71 PRO A C 1
ATOM 575 O O . PRO A 1 71 ? 2.829 0.891 -16.934 1.00 97.75 71 PRO A O 1
ATOM 578 N N . TYR A 1 72 ? 1.628 2.791 -17.176 1.00 97.69 72 TYR A N 1
ATOM 579 C CA . TYR A 1 72 ? 2.777 3.690 -17.214 1.00 97.69 72 TYR A CA 1
ATOM 580 C C . TYR A 1 72 ? 3.593 3.613 -15.922 1.00 97.69 72 TYR A C 1
ATOM 582 O O . TYR A 1 72 ? 4.818 3.489 -15.950 1.00 97.69 72 TYR A O 1
ATOM 590 N N . VAL A 1 73 ? 2.911 3.605 -14.772 1.00 98.50 73 VAL A N 1
ATOM 591 C CA . VAL A 1 73 ? 3.534 3.443 -13.452 1.00 98.50 73 VAL A CA 1
ATOM 592 C C . VAL A 1 73 ? 4.353 2.152 -13.392 1.00 98.50 73 VAL A C 1
ATOM 594 O O . VAL A 1 73 ? 5.506 2.180 -12.963 1.00 98.50 73 VAL A O 1
ATOM 597 N N . LEU A 1 74 ? 3.787 1.016 -13.813 1.00 98.69 74 LEU A N 1
ATOM 598 C CA . LEU A 1 74 ? 4.456 -0.287 -13.750 1.00 98.69 74 LEU A CA 1
ATOM 599 C C . LEU A 1 74 ? 5.590 -0.414 -14.773 1.00 98.69 74 LEU A C 1
ATOM 601 O O . LEU A 1 74 ? 6.630 -0.992 -14.448 1.00 98.69 74 LEU A O 1
ATOM 605 N N . GLU A 1 75 ? 5.438 0.159 -15.969 1.00 98.56 75 GLU A N 1
ATOM 606 C CA . GLU A 1 75 ? 6.522 0.275 -16.950 1.00 98.56 75 GLU A CA 1
ATOM 607 C C . GLU A 1 75 ? 7.722 1.005 -16.347 1.00 98.56 75 GLU A C 1
ATOM 609 O O . GLU A 1 75 ? 8.853 0.516 -16.393 1.00 98.56 75 GLU A O 1
ATOM 614 N N . HIS A 1 76 ? 7.474 2.166 -15.751 1.00 98.56 76 HIS A N 1
ATOM 615 C CA . HIS A 1 76 ? 8.515 3.021 -15.201 1.00 98.56 76 HIS A CA 1
ATOM 616 C C . HIS A 1 76 ? 9.115 2.478 -13.906 1.00 98.56 76 HIS A C 1
ATOM 618 O O . HIS A 1 76 ? 10.315 2.637 -13.662 1.00 98.56 76 HIS A O 1
ATOM 624 N N . LEU A 1 77 ? 8.335 1.726 -13.131 1.00 98.38 77 LEU A N 1
ATOM 625 C CA . LEU A 1 77 ? 8.843 0.942 -12.014 1.00 98.38 77 LEU A CA 1
ATOM 626 C C . LEU A 1 77 ? 9.849 -0.120 -12.489 1.00 98.38 77 LEU A C 1
ATOM 628 O O . LEU A 1 77 ? 10.955 -0.211 -11.951 1.00 98.38 77 LEU A O 1
ATOM 632 N N . TYR A 1 78 ? 9.497 -0.882 -13.532 1.00 98.69 78 TYR A N 1
ATOM 633 C CA . TYR A 1 78 ? 10.381 -1.870 -14.155 1.00 98.69 78 TYR A CA 1
ATOM 634 C C . TYR A 1 78 ? 11.647 -1.218 -14.726 1.00 98.69 78 TYR A C 1
ATOM 636 O O . TYR A 1 78 ? 12.761 -1.646 -14.415 1.00 98.69 78 TYR A O 1
ATOM 644 N N . LYS A 1 79 ? 11.488 -0.153 -15.525 1.00 98.62 79 LYS A N 1
ATOM 645 C CA . LYS A 1 79 ? 12.595 0.591 -16.146 1.00 98.62 79 LYS A CA 1
ATOM 646 C C . LYS A 1 79 ? 13.557 1.160 -15.107 1.00 98.62 79 LYS A C 1
ATOM 648 O O . LYS A 1 79 ? 14.770 1.045 -15.288 1.00 98.62 79 LYS A O 1
ATOM 653 N N . THR A 1 80 ? 13.037 1.715 -14.011 1.00 98.50 80 THR A N 1
ATOM 654 C CA . THR A 1 80 ? 13.855 2.215 -12.896 1.00 98.50 80 THR A CA 1
ATOM 655 C C . THR A 1 80 ? 14.671 1.083 -12.274 1.00 98.50 80 THR A C 1
ATOM 657 O O . THR A 1 80 ? 15.884 1.223 -12.109 1.00 98.50 80 THR A O 1
ATOM 660 N N . ALA A 1 81 ? 14.052 -0.074 -12.024 1.00 98.38 81 ALA A N 1
ATOM 661 C CA . ALA A 1 81 ? 14.729 -1.223 -11.427 1.00 98.38 81 ALA A CA 1
ATOM 662 C C . ALA A 1 81 ? 15.872 -1.785 -12.291 1.00 98.38 81 ALA A C 1
ATOM 664 O O . ALA A 1 81 ? 16.869 -2.266 -11.754 1.00 98.38 81 ALA A O 1
ATOM 665 N N . ILE A 1 82 ? 15.760 -1.703 -13.622 1.00 98.12 82 ILE A N 1
ATOM 666 C CA . ILE A 1 82 ? 16.821 -2.121 -14.557 1.00 98.12 82 ILE A CA 1
ATOM 667 C C . ILE A 1 82 ? 17.753 -0.978 -14.984 1.00 98.12 82 ILE A C 1
ATOM 669 O O . ILE A 1 82 ? 18.628 -1.195 -15.822 1.00 98.12 82 ILE A O 1
ATOM 673 N N . SER A 1 83 ? 17.583 0.227 -14.427 1.00 97.88 83 SER A N 1
ATOM 674 C CA . SER A 1 83 ? 18.350 1.427 -14.797 1.00 97.88 83 SER A CA 1
ATOM 675 C C . SER A 1 83 ? 18.315 1.737 -16.303 1.00 97.88 83 SER A C 1
ATOM 677 O O . SER A 1 83 ? 19.343 2.053 -16.907 1.00 97.88 83 SER A O 1
ATOM 679 N N . ALA A 1 84 ? 17.140 1.618 -16.931 1.00 98.31 84 ALA A N 1
ATOM 680 C CA . ALA A 1 84 ? 16.964 1.982 -18.335 1.00 98.31 84 ALA A CA 1
ATOM 681 C C . ALA A 1 84 ? 17.235 3.482 -18.552 1.00 98.31 84 ALA A C 1
ATOM 683 O O . ALA A 1 84 ? 16.969 4.310 -17.684 1.00 98.31 84 ALA A O 1
ATOM 684 N N . SER A 1 85 ? 17.761 3.856 -19.721 1.00 97.75 85 SER A N 1
ATOM 685 C CA . SER A 1 85 ? 18.137 5.250 -20.009 1.00 97.75 85 SER A CA 1
ATOM 686 C C . SER A 1 85 ? 16.949 6.211 -20.100 1.00 97.75 85 SER A C 1
ATOM 688 O O . SER A 1 85 ? 17.131 7.415 -19.963 1.00 97.75 85 SER A O 1
ATOM 690 N N . ASP A 1 86 ? 15.760 5.682 -20.378 1.00 97.38 86 ASP A N 1
ATOM 691 C CA . ASP A 1 86 ? 14.481 6.391 -20.443 1.00 97.38 86 ASP A CA 1
ATOM 692 C C . ASP A 1 86 ? 13.628 6.166 -19.182 1.00 97.38 86 ASP A C 1
ATOM 694 O O . ASP A 1 86 ? 12.431 6.443 -19.183 1.00 97.38 86 ASP A O 1
ATOM 698 N N . ALA A 1 87 ? 14.218 5.638 -18.105 1.00 97.50 87 ALA A N 1
ATOM 699 C CA . ALA A 1 87 ? 13.515 5.447 -16.848 1.00 97.50 87 ALA A CA 1
ATOM 700 C C . ALA A 1 87 ? 13.204 6.797 -16.189 1.00 97.50 87 ALA A C 1
ATOM 702 O O . ALA A 1 87 ? 14.090 7.487 -15.687 1.00 97.50 87 ALA A O 1
ATOM 703 N N . GLU A 1 88 ? 11.925 7.142 -16.137 1.00 97.50 88 GLU A N 1
ATOM 704 C CA . GLU A 1 88 ? 11.399 8.091 -15.153 1.00 97.50 88 GLU A CA 1
ATOM 705 C C . GLU A 1 88 ? 11.072 7.350 -13.860 1.00 97.50 88 GLU A C 1
ATOM 707 O O . GLU A 1 88 ? 10.469 6.278 -13.903 1.00 97.50 88 GLU A O 1
ATOM 712 N N . ARG A 1 89 ? 11.472 7.913 -12.720 1.00 97.56 89 ARG A N 1
ATOM 713 C CA . ARG A 1 89 ? 11.157 7.363 -11.404 1.00 97.56 89 ARG A CA 1
ATOM 714 C C . ARG A 1 89 ? 9.746 7.820 -11.004 1.00 97.56 89 ARG A C 1
ATOM 716 O O . ARG A 1 8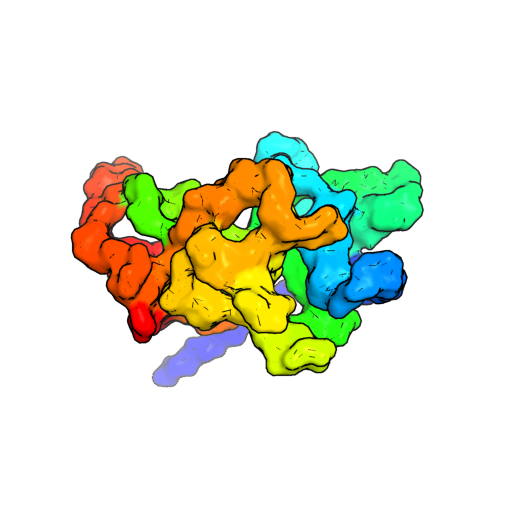9 ? 9.547 9.026 -10.912 1.00 97.56 89 ARG A O 1
ATOM 723 N N . PRO A 1 90 ? 8.782 6.910 -10.776 1.00 98.12 90 PRO A N 1
ATOM 724 C CA . PRO A 1 90 ? 7.416 7.298 -10.437 1.00 98.12 90 PRO A CA 1
ATOM 725 C C . PRO A 1 90 ? 7.310 8.071 -9.119 1.00 98.12 90 PRO A C 1
ATOM 727 O O . PRO A 1 90 ? 7.749 7.576 -8.077 1.00 98.12 90 PRO A O 1
ATOM 730 N N . ASP A 1 91 ? 6.643 9.221 -9.158 1.00 98.00 91 ASP A N 1
ATOM 731 C CA . ASP A 1 91 ? 6.205 9.976 -7.983 1.00 98.00 91 ASP A CA 1
ATOM 732 C C . ASP A 1 91 ? 4.786 9.540 -7.606 1.00 98.00 91 ASP A C 1
ATOM 734 O O . ASP A 1 91 ? 3.846 9.730 -8.378 1.00 98.00 91 ASP A O 1
ATOM 738 N N . LEU A 1 92 ? 4.611 8.908 -6.443 1.00 97.25 92 LEU A N 1
ATOM 739 C CA . LEU A 1 92 ? 3.356 8.258 -6.065 1.00 97.25 92 LEU A CA 1
ATOM 740 C C . LEU A 1 92 ? 2.956 8.538 -4.615 1.00 97.25 92 LEU A C 1
ATOM 742 O O . LEU A 1 92 ? 3.753 8.412 -3.688 1.00 97.25 92 LEU A O 1
ATOM 746 N N . ALA A 1 93 ? 1.662 8.778 -4.416 1.00 95.38 93 ALA A N 1
ATOM 747 C CA . ALA A 1 93 ? 1.021 8.713 -3.106 1.00 95.38 93 ALA A CA 1
ATOM 748 C C . ALA A 1 93 ? 0.900 7.257 -2.617 1.00 95.38 93 ALA A C 1
ATOM 750 O O . ALA A 1 93 ? 0.950 6.305 -3.407 1.00 95.38 93 ALA A O 1
ATOM 751 N N . CYS A 1 94 ? 0.631 7.080 -1.319 1.00 95.06 94 CYS A N 1
ATOM 752 C CA . CYS A 1 94 ? 0.493 5.769 -0.674 1.00 95.06 94 CYS A CA 1
ATOM 753 C C . CYS A 1 94 ? -0.493 4.828 -1.397 1.00 95.06 94 CYS A C 1
ATOM 755 O O . CYS A 1 94 ? -0.169 3.665 -1.643 1.00 95.06 94 CYS A O 1
ATOM 757 N N . GLY A 1 95 ? -1.656 5.332 -1.828 1.00 95.44 95 GLY A N 1
ATOM 758 C CA . GLY A 1 95 ? -2.658 4.540 -2.550 1.00 95.44 95 GLY A CA 1
ATOM 759 C C . GLY A 1 95 ? -2.157 3.975 -3.885 1.00 95.44 95 GLY A C 1
ATOM 760 O O . GLY A 1 95 ? -2.388 2.803 -4.190 1.00 95.44 95 GLY A O 1
ATOM 761 N N . TRP A 1 96 ? -1.417 4.768 -4.664 1.00 97.44 96 TRP A N 1
ATOM 762 C CA . TRP A 1 96 ? -0.876 4.324 -5.952 1.00 97.44 96 TRP A CA 1
ATOM 763 C C . TRP A 1 96 ? 0.288 3.345 -5.783 1.00 97.44 96 TRP A C 1
ATOM 765 O O . TRP A 1 96 ? 0.381 2.372 -6.532 1.00 97.44 96 TRP A O 1
ATOM 775 N N . ARG A 1 97 ? 1.109 3.513 -4.738 1.00 98.38 97 ARG A N 1
ATOM 776 C CA . ARG A 1 97 ? 2.133 2.524 -4.353 1.00 98.38 97 ARG A CA 1
ATOM 777 C C . ARG A 1 97 ? 1.518 1.184 -3.956 1.00 98.38 97 ARG A C 1
ATOM 779 O O . ARG A 1 97 ? 2.000 0.140 -4.391 1.00 98.38 97 ARG A O 1
ATOM 786 N N . VAL A 1 98 ? 0.421 1.200 -3.194 1.00 98.31 98 VAL A N 1
ATOM 787 C CA . VAL A 1 98 ? -0.344 -0.014 -2.864 1.00 98.31 98 VAL A CA 1
ATOM 788 C C . VAL A 1 98 ? -0.900 -0.675 -4.127 1.00 98.31 98 VAL A C 1
ATOM 790 O O . VAL A 1 98 ? -0.762 -1.888 -4.281 1.00 98.31 98 VAL A O 1
ATOM 793 N N . LYS A 1 99 ? -1.453 0.097 -5.072 1.00 98.06 99 LYS A N 1
ATOM 794 C CA . LYS A 1 99 ? -1.956 -0.432 -6.355 1.00 98.06 99 LYS A CA 1
ATOM 795 C C . LYS A 1 99 ? -0.843 -1.081 -7.193 1.00 98.06 99 LYS A C 1
ATOM 797 O O . LYS A 1 99 ? -1.042 -2.168 -7.742 1.00 98.06 99 LYS A O 1
ATOM 802 N N . ALA A 1 100 ? 0.336 -0.458 -7.246 1.00 98.50 100 ALA A N 1
ATOM 803 C CA . ALA A 1 100 ? 1.506 -1.018 -7.917 1.00 98.50 100 ALA A CA 1
ATOM 804 C C . ALA A 1 100 ? 1.959 -2.330 -7.252 1.00 98.50 100 ALA A C 1
ATOM 806 O O . ALA A 1 100 ? 2.071 -3.349 -7.933 1.00 98.50 100 ALA A O 1
ATOM 807 N N . MET A 1 101 ? 2.125 -2.351 -5.921 1.00 98.62 101 MET A N 1
ATOM 808 C CA . MET A 1 101 ? 2.498 -3.574 -5.194 1.00 98.62 101 MET A CA 1
ATOM 809 C C . MET A 1 101 ? 1.471 -4.689 -5.397 1.00 98.62 101 MET A C 1
ATOM 811 O O . MET A 1 101 ? 1.854 -5.824 -5.665 1.00 98.62 101 MET A O 1
ATOM 815 N N . LYS A 1 102 ? 0.174 -4.378 -5.323 1.00 98.56 102 LYS A N 1
ATOM 816 C CA . LYS A 1 102 ? -0.902 -5.349 -5.551 1.00 98.56 102 LYS A CA 1
ATOM 817 C C . LYS A 1 102 ? -0.796 -6.016 -6.925 1.00 98.56 102 LYS A C 1
ATOM 819 O O . LYS A 1 102 ? -1.001 -7.221 -7.028 1.00 98.56 102 LYS A O 1
ATOM 824 N N . SER A 1 103 ? -0.415 -5.260 -7.954 1.00 98.56 103 SER A N 1
ATOM 825 C CA . SER A 1 103 ? -0.199 -5.795 -9.306 1.00 98.56 103 SER A CA 1
ATOM 826 C C . SER A 1 103 ? 1.016 -6.732 -9.363 1.00 98.56 103 SER A C 1
ATOM 828 O O . SER A 1 103 ? 0.935 -7.810 -9.948 1.00 98.56 103 SER A O 1
ATOM 830 N N . LEU A 1 104 ? 2.116 -6.387 -8.680 1.00 98.69 104 LEU A N 1
ATOM 831 C CA . LEU A 1 104 ? 3.299 -7.258 -8.570 1.00 98.69 104 LEU A CA 1
ATOM 832 C C . LEU A 1 104 ? 3.017 -8.563 -7.816 1.00 98.69 104 LEU A C 1
ATOM 834 O O . LEU A 1 104 ? 3.585 -9.601 -8.158 1.00 98.69 104 LEU A O 1
ATOM 838 N N . LEU A 1 105 ? 2.170 -8.513 -6.785 1.00 98.75 105 LEU A N 1
ATOM 839 C CA . LEU A 1 105 ? 1.720 -9.694 -6.046 1.00 98.75 105 LEU A CA 1
ATOM 840 C C . LEU A 1 105 ? 0.824 -10.582 -6.916 1.00 98.75 105 LEU A C 1
ATOM 842 O O . LEU A 1 105 ? 1.024 -11.795 -6.960 1.00 98.75 105 LEU A O 1
ATOM 846 N N . ALA A 1 106 ? -0.112 -9.984 -7.659 1.00 98.31 106 ALA A N 1
ATOM 847 C CA . ALA A 1 106 ? -0.996 -10.717 -8.560 1.00 98.31 106 ALA A CA 1
ATOM 848 C C . ALA A 1 106 ? -0.217 -11.486 -9.644 1.00 98.31 106 ALA A C 1
ATOM 850 O O . ALA A 1 106 ? -0.550 -12.637 -9.921 1.00 98.31 106 ALA A O 1
ATOM 851 N N . ALA A 1 107 ? 0.869 -10.912 -10.179 1.00 97.75 107 ALA A N 1
ATOM 852 C CA . ALA A 1 107 ? 1.748 -11.573 -11.153 1.00 97.75 107 ALA A CA 1
ATOM 853 C C . ALA A 1 107 ? 2.477 -12.827 -10.608 1.00 97.75 107 ALA A C 1
ATOM 855 O O . ALA A 1 107 ? 2.947 -13.667 -11.385 1.00 97.75 107 ALA A O 1
ATOM 856 N N . ASP A 1 108 ? 2.574 -12.971 -9.282 1.00 97.88 108 ASP A N 1
ATOM 857 C CA . ASP A 1 108 ? 3.092 -14.165 -8.592 1.00 97.88 108 ASP A CA 1
ATOM 858 C C . ASP A 1 108 ? 1.959 -15.038 -8.004 1.00 97.88 108 ASP A C 1
ATOM 860 O O . ASP A 1 108 ? 2.201 -15.997 -7.279 1.00 97.88 108 ASP A O 1
ATOM 864 N N . GLY A 1 109 ? 0.696 -14.734 -8.331 1.00 97.81 109 GLY A N 1
ATOM 865 C CA . GLY A 1 109 ? -0.474 -15.478 -7.859 1.00 97.81 109 GLY A CA 1
ATOM 866 C C . GLY A 1 109 ? -0.854 -15.202 -6.401 1.00 97.81 109 GLY A C 1
ATOM 867 O O . GLY A 1 109 ? -1.594 -15.984 -5.803 1.00 97.81 109 GLY A O 1
ATOM 868 N N . ILE A 1 110 ? -0.368 -14.103 -5.819 1.00 98.62 110 ILE A N 1
ATOM 869 C CA . ILE A 1 110 ? -0.620 -13.725 -4.427 1.00 98.62 110 ILE A CA 1
ATOM 870 C C . ILE A 1 110 ? -1.811 -12.768 -4.362 1.00 98.62 110 ILE A C 1
ATOM 872 O O . ILE A 1 110 ? -1.778 -11.658 -4.895 1.00 98.62 110 ILE A O 1
ATOM 876 N N . SER A 1 111 ? -2.872 -13.183 -3.670 1.00 97.81 111 SER A N 1
ATOM 877 C CA . SER A 1 111 ? -4.032 -12.327 -3.420 1.00 97.81 111 SER A CA 1
ATOM 878 C C . SER A 1 111 ? -3.725 -11.286 -2.349 1.00 97.81 111 SER A C 1
ATOM 880 O O . SER A 1 111 ? -3.129 -11.611 -1.317 1.00 97.81 111 SER A O 1
ATOM 882 N N . ALA A 1 112 ? -4.212 -10.067 -2.550 1.00 98.19 112 ALA A N 1
ATOM 883 C CA . ALA A 1 112 ? -4.070 -8.995 -1.583 1.00 98.19 112 ALA A CA 1
ATOM 884 C C . ALA A 1 112 ? -5.235 -8.001 -1.641 1.00 98.19 112 ALA A C 1
ATOM 886 O O . ALA A 1 112 ? -5.823 -7.779 -2.703 1.00 98.19 112 ALA A O 1
ATOM 887 N N . ASP A 1 113 ? -5.528 -7.375 -0.506 1.00 97.75 113 ASP A N 1
ATOM 888 C CA . ASP A 1 113 ? -6.551 -6.347 -0.352 1.00 97.75 113 ASP A CA 1
ATOM 889 C C . ASP A 1 113 ? -5.915 -4.978 -0.098 1.00 97.75 113 ASP A C 1
ATOM 891 O O . ASP A 1 113 ? -4.962 -4.844 0.671 1.00 97.75 113 ASP A O 1
ATOM 895 N N . THR A 1 114 ? -6.475 -3.950 -0.728 1.00 97.62 114 THR A N 1
ATOM 896 C CA . THR A 1 114 ? -6.169 -2.547 -0.459 1.00 97.62 114 THR A CA 1
ATOM 897 C C . THR A 1 114 ? -6.930 -2.104 0.784 1.00 97.62 114 THR A C 1
ATOM 899 O O . THR A 1 114 ? -8.158 -2.226 0.860 1.00 97.62 114 THR A O 1
ATOM 902 N N . VAL A 1 115 ? -6.200 -1.551 1.747 1.00 96.75 115 VAL A N 1
ATOM 903 C CA . VAL A 1 115 ? -6.708 -1.251 3.082 1.00 96.75 115 VAL A CA 1
ATOM 904 C C . VAL A 1 115 ? -6.497 0.226 3.393 1.00 96.75 115 VAL A C 1
ATOM 906 O O . VAL A 1 115 ? -5.364 0.699 3.447 1.00 96.75 115 VAL A O 1
ATOM 909 N N . TYR A 1 116 ? -7.590 0.944 3.643 1.00 94.50 116 TYR A N 1
ATOM 910 C CA . TYR A 1 116 ? -7.557 2.320 4.135 1.00 94.50 116 TYR A CA 1
ATOM 911 C C . TYR A 1 116 ? -7.612 2.306 5.659 1.00 94.50 116 TYR A C 1
ATOM 913 O O . TYR A 1 116 ? -8.503 1.697 6.247 1.00 94.50 116 TYR A O 1
ATOM 921 N N . LEU A 1 117 ? -6.651 2.964 6.291 1.00 92.38 117 LEU A N 1
ATOM 922 C CA . LEU A 1 117 ? -6.485 3.065 7.731 1.00 92.38 117 LEU A CA 1
ATOM 923 C C . LEU A 1 117 ? -6.964 4.428 8.215 1.00 92.38 117 LEU A C 1
ATOM 925 O O . LEU A 1 117 ? -6.656 5.447 7.600 1.00 92.38 117 LEU A O 1
ATOM 929 N N . TYR A 1 118 ? -7.647 4.440 9.352 1.00 89.44 118 TYR A N 1
ATOM 930 C CA . TYR A 1 118 ? -8.194 5.629 9.986 1.00 89.44 118 TYR A CA 1
ATOM 931 C C . TYR A 1 118 ? -7.822 5.664 11.459 1.00 89.44 118 TYR A C 1
ATOM 933 O O . TYR A 1 118 ? -8.071 4.716 12.212 1.00 89.44 118 TYR A O 1
ATOM 941 N N . ASN A 1 119 ? -7.301 6.810 11.890 1.00 85.50 119 ASN A N 1
ATOM 942 C CA . ASN A 1 119 ? -7.295 7.168 13.298 1.00 85.50 119 ASN A CA 1
ATOM 943 C C . ASN A 1 119 ? -8.453 8.126 13.617 1.00 85.50 119 ASN A C 1
ATOM 945 O O . ASN A 1 119 ? -9.119 8.667 12.739 1.00 85.50 119 ASN A O 1
ATOM 949 N N . ASP A 1 120 ? -8.683 8.326 14.904 1.00 82.44 120 ASP A N 1
ATOM 950 C CA . ASP A 1 120 ? -9.655 9.264 15.458 1.00 82.44 120 ASP A CA 1
ATOM 951 C C . ASP A 1 120 ? -8.955 10.532 15.974 1.00 82.44 120 ASP A C 1
ATOM 953 O O . ASP A 1 120 ? -9.488 11.237 16.828 1.00 82.44 120 ASP A O 1
ATOM 957 N N . THR A 1 121 ? -7.748 10.840 15.497 1.00 75.69 121 THR A N 1
ATOM 958 C CA . THR A 1 121 ? -7.038 12.074 15.858 1.00 75.69 121 THR A CA 1
ATOM 959 C C . THR A 1 121 ? -7.390 13.177 14.857 1.00 75.69 121 THR A C 1
ATOM 961 O O . THR A 1 121 ? -7.676 12.905 13.697 1.00 75.69 121 THR A O 1
ATOM 964 N N . GLY A 1 122 ? -7.428 14.438 15.298 1.00 70.69 122 GLY A N 1
ATOM 965 C CA . GLY A 1 122 ? -7.819 15.569 14.439 1.00 70.69 122 GLY A CA 1
ATOM 966 C C . GLY A 1 122 ? -9.333 15.729 14.222 1.00 70.69 122 GLY A C 1
ATOM 967 O O . GLY A 1 122 ? -10.137 15.054 14.868 1.00 70.69 122 GLY A O 1
ATOM 968 N N . ALA A 1 123 ? -9.708 16.688 13.368 1.00 64.19 123 ALA A N 1
ATOM 969 C CA . ALA A 1 123 ? -11.103 17.062 13.092 1.00 64.19 123 ALA A CA 1
ATOM 970 C C . ALA A 1 123 ? -11.726 16.302 11.904 1.00 64.19 123 ALA A C 1
ATOM 972 O O . ALA A 1 123 ? -12.945 16.156 11.862 1.00 64.19 123 ALA A O 1
ATOM 973 N N . ASP A 1 124 ? -10.893 15.799 10.987 1.00 65.31 124 ASP A N 1
ATOM 974 C CA . ASP A 1 124 ? -11.287 15.065 9.780 1.00 65.31 124 ASP A CA 1
ATOM 975 C C . ASP A 1 124 ? -10.426 13.786 9.652 1.00 65.31 124 ASP A C 1
ATOM 977 O O . ASP A 1 124 ? -9.227 13.877 9.365 1.00 65.31 124 ASP A O 1
ATOM 981 N N . PRO A 1 125 ? -11.001 12.588 9.874 1.00 64.12 125 PRO A N 1
ATOM 982 C CA . PRO A 1 125 ? -10.307 11.312 9.713 1.00 64.12 125 PRO A CA 1
ATOM 983 C C . PRO A 1 125 ? -9.759 11.073 8.307 1.00 64.12 125 PRO A C 1
ATOM 985 O O . PRO A 1 125 ? -8.790 10.335 8.161 1.00 64.12 125 PRO A O 1
ATOM 988 N N . ASN A 1 126 ? -10.343 11.676 7.265 1.00 60.34 126 ASN A N 1
ATOM 989 C CA . ASN A 1 126 ? -9.862 11.504 5.895 1.00 60.34 126 ASN A CA 1
ATOM 990 C C . ASN A 1 126 ? -8.506 12.186 5.687 1.00 60.34 126 ASN A C 1
ATOM 992 O O . ASN A 1 126 ? -7.646 11.653 4.990 1.00 60.34 126 ASN A O 1
ATOM 996 N N . GLN A 1 127 ? -8.287 13.323 6.356 1.00 64.31 127 GLN A N 1
ATOM 997 C CA . GLN A 1 127 ? -6.992 14.016 6.378 1.00 64.31 127 GLN A CA 1
ATOM 998 C C . GLN A 1 127 ? -5.930 13.259 7.187 1.00 64.31 127 GLN A C 1
ATOM 1000 O O . GLN A 1 127 ? -4.740 13.517 7.031 1.00 64.31 127 GLN A O 1
ATOM 1005 N N . ASN A 1 128 ? -6.356 12.307 8.021 1.00 69.00 128 ASN A N 1
ATOM 1006 C CA . ASN A 1 128 ? -5.504 11.434 8.824 1.00 69.00 128 ASN A CA 1
ATOM 1007 C C . ASN A 1 128 ? -5.663 9.962 8.418 1.00 69.00 128 ASN A C 1
ATOM 1009 O O . ASN A 1 128 ? -5.614 9.067 9.269 1.00 69.00 128 ASN A O 1
ATOM 1013 N N . SER A 1 129 ? -5.864 9.720 7.123 1.00 84.56 129 SER A N 1
ATOM 1014 C CA . SER A 1 129 ? -5.940 8.377 6.563 1.00 84.56 129 SER A CA 1
ATOM 1015 C C . SER A 1 129 ? -4.601 7.936 5.970 1.00 84.56 129 SER A C 1
ATOM 1017 O O . SER A 1 129 ? -3.760 8.756 5.599 1.00 84.56 129 SER A O 1
ATOM 1019 N N . HIS A 1 130 ? -4.385 6.625 5.909 1.00 92.88 130 HIS A N 1
ATOM 1020 C CA . HIS A 1 130 ? -3.222 6.019 5.256 1.00 92.88 130 HIS A CA 1
ATOM 1021 C C . HIS A 1 130 ? -3.643 4.775 4.484 1.00 92.88 130 HIS A C 1
ATOM 1023 O O . HIS A 1 130 ? -4.630 4.145 4.849 1.00 92.88 130 HIS A O 1
ATOM 1029 N N . VAL A 1 131 ? -2.914 4.398 3.435 1.00 94.88 131 VAL A N 1
ATOM 1030 C CA . VAL A 1 131 ? -3.248 3.215 2.629 1.00 94.88 131 VAL A CA 1
ATOM 1031 C C . VAL A 1 131 ? -2.127 2.193 2.728 1.00 94.88 131 VAL A C 1
ATOM 1033 O O . VAL A 1 131 ? -0.967 2.498 2.460 1.00 94.88 131 VAL A O 1
ATOM 1036 N N . VAL A 1 132 ? -2.495 0.970 3.096 1.00 96.88 132 VAL A N 1
ATOM 1037 C CA . VAL A 1 132 ? -1.604 -0.191 3.182 1.00 96.88 132 VAL A CA 1
ATOM 1038 C C . VAL A 1 132 ? -2.197 -1.364 2.403 1.00 96.88 132 VAL A C 1
ATOM 1040 O O . VAL A 1 132 ? -3.305 -1.278 1.864 1.00 96.88 132 VAL A O 1
ATOM 1043 N N . ILE A 1 133 ? -1.458 -2.467 2.338 1.00 98.00 133 ILE A N 1
ATOM 1044 C CA . ILE A 1 133 ? -1.915 -3.708 1.716 1.00 98.00 133 ILE A CA 1
ATOM 1045 C C . ILE A 1 133 ? -1.941 -4.839 2.746 1.00 98.00 133 ILE A C 1
ATOM 1047 O O . ILE A 1 133 ? -1.018 -4.960 3.551 1.00 98.00 133 ILE A O 1
ATOM 1051 N N . GLU A 1 134 ? -2.983 -5.670 2.725 1.00 98.19 134 GLU A N 1
ATOM 1052 C CA . GLU A 1 134 ? -2.990 -6.963 3.419 1.00 98.19 134 GLU A CA 1
ATOM 1053 C C . GLU A 1 134 ? -2.856 -8.081 2.380 1.00 98.19 134 GLU A C 1
ATOM 1055 O O . GLU A 1 134 ? -3.724 -8.250 1.526 1.00 98.19 134 GLU A O 1
ATOM 1060 N N . ALA A 1 135 ? -1.755 -8.828 2.424 1.00 98.44 135 ALA A N 1
ATOM 1061 C CA . ALA A 1 135 ? -1.425 -9.858 1.444 1.00 98.44 135 ALA A CA 1
ATOM 1062 C C . ALA A 1 135 ? -1.502 -11.262 2.052 1.00 98.44 135 ALA A C 1
ATOM 1064 O O . ALA A 1 135 ? -1.086 -11.476 3.189 1.00 98.44 135 ALA A O 1
ATOM 1065 N N . SER A 1 136 ? -1.995 -12.235 1.283 1.00 98.19 136 SER A N 1
ATOM 1066 C CA . SER A 1 136 ? -1.976 -13.649 1.667 1.00 98.19 136 SER A CA 1
ATOM 1067 C C . SER A 1 136 ? -0.626 -14.263 1.310 1.00 98.19 136 SER A C 1
ATOM 1069 O O . SER A 1 136 ? -0.414 -14.702 0.185 1.00 98.19 136 SER A O 1
ATOM 1071 N N . ASN A 1 137 ? 0.307 -14.263 2.258 1.00 97.62 137 ASN A N 1
ATOM 1072 C CA . ASN A 1 137 ? 1.657 -14.764 2.043 1.00 97.62 137 ASN A CA 1
ATOM 1073 C C . ASN A 1 137 ? 1.656 -16.310 1.996 1.00 97.62 137 ASN A C 1
ATOM 1075 O O . ASN A 1 137 ? 1.381 -16.949 3.018 1.00 97.62 137 ASN A O 1
ATOM 1079 N N . PRO A 1 138 ? 1.965 -16.936 0.842 1.00 96.38 138 PRO A N 1
ATOM 1080 C CA . PRO A 1 138 ? 1.920 -18.391 0.698 1.00 96.38 138 PRO A CA 1
ATOM 1081 C C . PRO A 1 138 ? 3.049 -19.104 1.452 1.00 96.38 138 PRO A C 1
ATOM 1083 O O . PRO A 1 138 ? 2.895 -20.269 1.812 1.00 96.38 138 PRO A O 1
ATOM 1086 N N . GLU A 1 139 ? 4.167 -18.423 1.718 1.00 95.19 139 GLU A N 1
ATOM 1087 C CA . GLU A 1 139 ? 5.319 -18.999 2.418 1.00 95.19 139 GLU A CA 1
ATOM 1088 C C . GLU A 1 139 ? 5.054 -19.136 3.921 1.00 95.19 139 GLU A C 1
ATOM 1090 O O . GLU A 1 139 ? 5.468 -20.113 4.546 1.00 95.19 139 GLU A O 1
ATOM 1095 N N . THR A 1 140 ? 4.322 -18.181 4.505 1.00 94.00 140 THR A N 1
ATOM 1096 C CA . THR A 1 140 ? 3.950 -18.199 5.930 1.00 94.00 140 THR A CA 1
ATOM 1097 C C . THR A 1 140 ? 2.548 -18.760 6.173 1.00 94.00 140 THR A C 1
ATOM 1099 O O . THR A 1 140 ? 2.220 -19.127 7.303 1.00 94.00 140 THR A O 1
ATOM 1102 N N . GLY A 1 141 ? 1.710 -18.834 5.132 1.00 95.69 141 GLY A N 1
ATOM 1103 C CA . GLY A 1 141 ? 0.307 -19.236 5.220 1.00 95.69 141 GLY A CA 1
ATOM 1104 C C . GLY A 1 141 ? -0.574 -18.222 5.958 1.00 95.69 141 GLY A C 1
ATOM 1105 O O . GLY A 1 141 ? -1.599 -18.605 6.526 1.00 95.69 141 GLY A O 1
ATOM 1106 N N . ARG A 1 142 ? -0.167 -16.945 6.016 1.00 96.56 142 ARG A N 1
ATOM 1107 C CA . ARG A 1 142 ? -0.826 -15.892 6.807 1.00 96.56 142 ARG A CA 1
ATOM 1108 C C . ARG A 1 142 ? -1.235 -14.701 5.950 1.00 96.56 142 ARG A C 1
ATOM 1110 O O . ARG A 1 142 ? -0.644 -14.426 4.913 1.00 96.56 142 ARG A O 1
ATOM 1117 N N . LEU A 1 143 ? -2.234 -13.969 6.436 1.00 97.94 143 LEU A N 1
ATOM 1118 C CA . LEU A 1 143 ? -2.459 -12.590 6.018 1.00 97.94 143 LEU A CA 1
ATOM 1119 C C . LEU A 1 143 ? -1.445 -11.686 6.721 1.00 97.94 143 LEU A C 1
ATOM 1121 O O . LEU A 1 143 ? -1.233 -11.816 7.930 1.00 97.94 143 LEU A O 1
ATOM 1125 N N . GLU A 1 144 ? -0.823 -10.793 5.965 1.00 98.19 144 GLU A N 1
ATOM 1126 C CA . GLU A 1 144 ? 0.254 -9.928 6.434 1.00 98.19 144 GLU A CA 1
ATOM 1127 C C . GLU A 1 144 ? 0.041 -8.498 5.949 1.00 98.19 144 GLU A C 1
ATOM 1129 O O . GLU A 1 144 ? -0.185 -8.269 4.760 1.00 98.19 144 GLU A O 1
ATOM 1134 N N . VAL A 1 145 ? 0.142 -7.534 6.863 1.00 97.50 145 VAL A N 1
ATOM 1135 C CA . VAL A 1 145 ? 0.042 -6.110 6.540 1.00 97.50 145 VAL A CA 1
ATOM 1136 C C . VAL A 1 145 ? 1.409 -5.551 6.172 1.00 97.50 145 VAL A C 1
ATOM 1138 O O . VAL A 1 145 ? 2.377 -5.670 6.930 1.00 97.50 145 VAL A O 1
ATOM 1141 N N . HIS A 1 146 ? 1.455 -4.884 5.023 1.00 97.69 146 HIS A N 1
ATOM 1142 C CA . HIS A 1 146 ? 2.635 -4.223 4.482 1.00 97.69 146 HIS A CA 1
ATOM 1143 C C . HIS A 1 146 ? 2.317 -2.760 4.170 1.00 97.69 146 HIS A C 1
ATOM 1145 O O . HIS A 1 146 ? 1.383 -2.439 3.436 1.00 97.69 146 HIS A O 1
ATOM 1151 N N . ASP A 1 147 ? 3.123 -1.861 4.719 1.00 96.25 147 ASP A N 1
ATOM 1152 C CA . ASP A 1 147 ? 3.103 -0.440 4.403 1.00 96.25 147 ASP A CA 1
ATOM 1153 C C . ASP A 1 147 ? 4.174 -0.157 3.349 1.00 96.25 147 ASP A C 1
ATOM 1155 O O . ASP A 1 147 ? 5.377 -0.119 3.626 1.00 96.25 147 ASP A O 1
ATOM 1159 N N . VAL A 1 148 ? 3.721 -0.006 2.111 1.00 96.75 148 VAL A N 1
ATOM 1160 C CA . VAL A 1 148 ? 4.587 0.210 0.947 1.00 96.75 148 VAL A CA 1
ATOM 1161 C C . VAL A 1 148 ? 5.187 1.608 0.952 1.00 96.75 148 VAL A C 1
ATOM 1163 O O . VAL A 1 148 ? 6.308 1.805 0.494 1.00 96.75 148 VAL A O 1
ATOM 1166 N N . ASP A 1 149 ? 4.454 2.573 1.498 1.00 95.25 149 ASP A N 1
ATOM 1167 C CA . ASP A 1 149 ? 4.799 3.982 1.421 1.00 95.25 149 ASP A CA 1
ATOM 1168 C C . ASP A 1 149 ? 6.013 4.323 2.284 1.00 95.25 149 ASP A C 1
ATOM 1170 O O . ASP A 1 149 ? 6.941 5.008 1.851 1.00 95.25 149 ASP A O 1
ATOM 1174 N N . PHE A 1 150 ? 6.042 3.766 3.493 1.00 94.62 150 PHE A N 1
ATOM 1175 C CA . PHE A 1 150 ? 7.164 3.918 4.414 1.00 94.62 150 PHE A CA 1
ATOM 1176 C C . PHE A 1 150 ? 8.154 2.750 4.368 1.00 94.62 150 PHE A C 1
ATOM 1178 O O . PHE A 1 150 ? 9.167 2.775 5.079 1.00 94.62 150 PHE A O 1
ATOM 1185 N N . ASN A 1 151 ? 7.887 1.737 3.539 1.00 96.75 151 ASN A N 1
ATOM 1186 C CA . ASN A 1 151 ? 8.569 0.446 3.551 1.00 96.75 151 ASN A CA 1
ATOM 1187 C C . ASN A 1 151 ? 8.612 -0.153 4.952 1.00 96.75 151 ASN A C 1
ATOM 1189 O O . ASN A 1 151 ? 9.674 -0.420 5.517 1.00 96.75 151 ASN A O 1
ATOM 1193 N N . VAL A 1 152 ? 7.435 -0.349 5.533 1.00 95.25 152 VAL A N 1
ATOM 1194 C CA . VAL A 1 152 ? 7.263 -0.828 6.901 1.00 95.25 152 VAL A CA 1
ATOM 1195 C C . VAL A 1 152 ? 6.424 -2.106 6.939 1.00 95.25 152 VAL A C 1
ATOM 1197 O O . VAL A 1 152 ? 5.508 -2.296 6.149 1.00 95.25 152 VAL A O 1
ATOM 1200 N N . LYS A 1 153 ? 6.791 -3.017 7.837 1.00 95.38 153 LYS A N 1
ATOM 1201 C CA . LYS A 1 153 ? 5.980 -4.150 8.277 1.00 95.38 153 LYS A CA 1
ATOM 1202 C C . LYS A 1 153 ? 6.000 -4.218 9.798 1.00 95.38 153 LYS A C 1
ATOM 1204 O O . LYS A 1 153 ? 6.883 -3.643 10.441 1.00 95.38 153 LYS A O 1
ATOM 1209 N N . TYR A 1 154 ? 5.059 -4.950 10.372 1.00 95.06 154 TYR A N 1
ATOM 1210 C CA . TYR A 1 154 ? 4.898 -5.048 11.820 1.00 95.06 154 TYR A CA 1
ATOM 1211 C C . TYR A 1 154 ? 5.133 -6.482 12.257 1.00 95.06 154 TYR A C 1
ATOM 1213 O O . TYR A 1 154 ? 4.449 -7.386 11.790 1.00 95.06 154 TYR A O 1
ATOM 1221 N N . LEU A 1 155 ? 6.097 -6.699 13.146 1.00 95.25 155 LEU A N 1
ATOM 1222 C CA . LEU A 1 155 ? 6.380 -8.018 13.692 1.00 95.25 155 LEU A CA 1
ATOM 1223 C C . LEU A 1 155 ? 5.751 -8.173 15.070 1.00 95.25 155 LEU A C 1
ATOM 1225 O O . LEU A 1 155 ? 5.898 -7.315 15.946 1.00 95.25 155 LEU A O 1
ATOM 1229 N N . ARG A 1 156 ? 5.091 -9.311 15.260 1.00 94.38 156 ARG A N 1
ATOM 1230 C CA . ARG A 1 156 ? 4.634 -9.812 16.554 1.00 94.38 156 ARG A CA 1
ATOM 1231 C C . ARG A 1 156 ? 5.832 -10.281 17.387 1.00 94.38 156 ARG A C 1
ATOM 1233 O O . ARG A 1 156 ? 6.948 -10.433 16.887 1.00 94.38 156 ARG A O 1
ATOM 1240 N N . SER A 1 157 ? 5.606 -10.535 18.674 1.00 92.25 157 SER A N 1
ATOM 1241 C CA . SER A 1 157 ? 6.650 -11.007 19.598 1.00 92.25 157 SER A CA 1
ATOM 1242 C C . SER A 1 157 ? 7.241 -12.373 19.225 1.00 92.25 157 SER A C 1
ATOM 1244 O O . SER A 1 157 ? 8.394 -12.643 19.554 1.00 92.25 157 SER A O 1
ATOM 1246 N N . ASP A 1 158 ? 6.480 -13.206 18.510 1.00 92.62 158 ASP A N 1
ATOM 1247 C CA . ASP A 1 158 ? 6.919 -14.492 17.954 1.00 92.62 158 ASP A CA 1
ATOM 1248 C C . ASP A 1 158 ? 7.719 -14.350 16.644 1.00 92.62 158 ASP A C 1
ATOM 1250 O O . ASP A 1 158 ? 8.182 -15.348 16.097 1.00 92.62 158 ASP A O 1
ATOM 1254 N N . GLY A 1 159 ? 7.911 -13.122 16.152 1.00 92.69 159 GLY A N 1
ATOM 1255 C CA . GLY A 1 159 ? 8.635 -12.822 14.919 1.00 92.69 159 GLY A CA 1
ATOM 1256 C C . GLY A 1 159 ? 7.789 -12.903 13.648 1.00 92.69 159 GLY A C 1
ATOM 1257 O O . GLY A 1 159 ? 8.299 -12.559 12.585 1.00 92.69 159 GLY A O 1
ATOM 1258 N N . ALA A 1 160 ? 6.516 -13.302 13.729 1.00 94.62 160 ALA A N 1
ATOM 1259 C CA . ALA A 1 160 ? 5.633 -13.330 12.568 1.00 94.62 160 ALA A CA 1
ATOM 1260 C C . ALA A 1 160 ? 5.187 -11.917 12.166 1.00 94.62 160 ALA A C 1
ATOM 1262 O O . ALA A 1 160 ? 4.925 -11.071 13.027 1.00 94.62 160 ALA A O 1
ATOM 1263 N N . THR A 1 161 ? 5.026 -11.677 10.863 1.00 96.38 161 THR A N 1
ATOM 1264 C CA . THR A 1 161 ? 4.382 -10.455 10.372 1.00 96.38 161 THR A CA 1
ATOM 1265 C C . THR A 1 161 ? 2.913 -10.429 10.815 1.00 96.38 161 THR A C 1
ATOM 1267 O O . THR A 1 161 ? 2.210 -11.447 10.804 1.00 96.38 161 THR A O 1
ATOM 1270 N N . ALA A 1 162 ? 2.466 -9.266 11.278 1.00 96.19 162 ALA A N 1
ATOM 1271 C CA . ALA A 1 162 ? 1.124 -9.041 11.783 1.00 96.19 162 ALA A CA 1
ATOM 1272 C C . ALA A 1 162 ? 0.103 -9.008 10.639 1.00 96.19 162 ALA A C 1
ATOM 1274 O O . ALA A 1 162 ? 0.340 -8.401 9.595 1.00 96.19 162 ALA A O 1
ATOM 1275 N N . SER A 1 163 ? -1.048 -9.631 10.873 1.00 95.75 163 SER A N 1
ATOM 1276 C CA . SER A 1 163 ? -2.255 -9.433 10.069 1.00 95.75 163 SER A CA 1
ATOM 1277 C C . SER A 1 163 ? -2.973 -8.152 10.487 1.00 95.75 163 SER A C 1
ATOM 1279 O O . SER A 1 163 ? -2.704 -7.589 11.554 1.00 95.75 163 SER A O 1
ATOM 1281 N N . LEU A 1 164 ? -3.963 -7.726 9.709 1.00 94.19 164 LEU A N 1
ATOM 1282 C CA . LEU A 1 164 ? -4.786 -6.587 10.082 1.00 94.19 164 LEU A CA 1
ATOM 1283 C C . LEU A 1 164 ? -5.576 -6.860 11.363 1.00 94.19 164 LEU A C 1
ATOM 1285 O O . LEU A 1 164 ? -5.660 -5.990 12.225 1.00 94.19 164 LEU A O 1
ATOM 1289 N N . SER A 1 165 ? -6.075 -8.090 11.547 1.00 92.81 165 SER A N 1
ATOM 1290 C CA . SER A 1 165 ? -6.740 -8.474 12.798 1.00 92.81 165 SER A CA 1
ATOM 1291 C C . SER A 1 165 ? -5.810 -8.377 14.008 1.00 92.81 165 SER A C 1
ATOM 1293 O O . SER A 1 165 ? -6.316 -8.127 15.102 1.00 92.81 165 SER A O 1
ATOM 1295 N N . ASP A 1 166 ? -4.508 -8.629 13.854 1.00 94.00 166 ASP A N 1
ATOM 1296 C CA . ASP A 1 166 ? -3.552 -8.485 14.954 1.00 94.00 166 ASP A CA 1
ATOM 1297 C C . ASP A 1 166 ? -3.419 -6.997 15.321 1.00 94.00 166 ASP A C 1
ATOM 1299 O O . ASP A 1 166 ? -3.616 -6.617 16.474 1.00 94.00 166 ASP A O 1
ATOM 1303 N N . LEU A 1 167 ? -3.169 -6.142 14.323 1.00 92.56 167 LEU A N 1
ATOM 1304 C CA . LEU A 1 167 ? -2.963 -4.697 14.502 1.00 92.56 167 LEU A CA 1
ATOM 1305 C C . LEU A 1 167 ? -4.206 -3.975 15.033 1.00 92.56 167 LEU A C 1
ATOM 1307 O O . LEU A 1 167 ? -4.110 -3.000 15.773 1.00 92.56 167 LEU A O 1
ATOM 1311 N N . MET A 1 168 ? -5.386 -4.471 14.684 1.00 91.25 168 MET A N 1
ATOM 1312 C CA . MET A 1 168 ? -6.663 -3.927 15.123 1.00 91.25 168 MET A CA 1
ATOM 1313 C C . MET A 1 168 ? -7.016 -4.265 16.580 1.00 91.25 168 MET A C 1
ATOM 1315 O O . MET A 1 168 ? -7.777 -3.530 17.205 1.00 91.25 168 MET A O 1
ATOM 1319 N N . LYS A 1 169 ? -6.462 -5.345 17.146 1.00 90.31 169 LYS A N 1
ATOM 1320 C CA . LYS A 1 169 ? -6.728 -5.791 18.532 1.00 90.31 169 LYS A CA 1
ATOM 1321 C C . LYS A 1 169 ? -5.691 -5.308 19.549 1.00 90.31 169 LYS A C 1
ATOM 1323 O O . LYS A 1 169 ? -5.869 -5.520 20.746 1.00 90.31 169 LYS A O 1
ATOM 1328 N N . SER A 1 170 ? -4.629 -4.673 19.072 1.00 87.56 170 SER A N 1
ATOM 1329 C CA . SER A 1 170 ? -3.448 -4.300 19.850 1.00 87.56 170 SER A CA 1
ATOM 1330 C C . SER A 1 170 ? -2.971 -2.894 19.481 1.00 87.56 170 SER A C 1
ATOM 1332 O O . SER A 1 170 ? -3.464 -2.288 18.531 1.00 87.56 170 SER A O 1
ATOM 1334 N N . THR A 1 171 ? -2.029 -2.351 20.248 1.00 84.50 171 THR A N 1
ATOM 1335 C CA . THR A 1 171 ? -1.532 -0.976 20.087 1.00 84.50 171 THR A CA 1
ATOM 1336 C C . THR A 1 171 ? -0.182 -0.958 19.360 1.00 84.50 171 THR A C 1
ATOM 1338 O O . THR A 1 171 ? 0.781 -1.605 19.778 1.00 84.50 171 THR A O 1
ATOM 1341 N N . VAL A 1 172 ? -0.095 -0.205 18.257 1.00 79.94 172 VAL A N 1
ATOM 1342 C CA . VAL A 1 172 ? 1.020 -0.252 17.280 1.00 79.94 172 VAL A CA 1
ATOM 1343 C C . VAL A 1 172 ? 2.081 0.833 17.519 1.00 79.94 172 VAL A C 1
ATOM 1345 O O . VAL A 1 172 ? 2.687 1.359 16.592 1.00 79.94 172 VAL A O 1
ATOM 1348 N N . PRO A 1 173 ? 2.428 1.136 18.775 1.00 73.62 173 PRO A N 1
ATOM 1349 C CA . PRO A 1 173 ? 3.862 0.887 18.978 1.00 73.62 173 PRO A CA 1
ATOM 1350 C C . PRO A 1 173 ? 4.225 0.039 20.190 1.00 73.62 173 PRO A C 1
ATOM 1352 O O . PRO A 1 173 ? 5.377 -0.370 20.288 1.00 73.62 173 PRO A O 1
ATOM 1355 N N . SER A 1 174 ? 3.307 -0.244 21.116 1.00 81.69 174 SER A N 1
ATOM 1356 C CA . SER A 1 174 ? 3.668 -1.012 22.317 1.00 81.69 174 S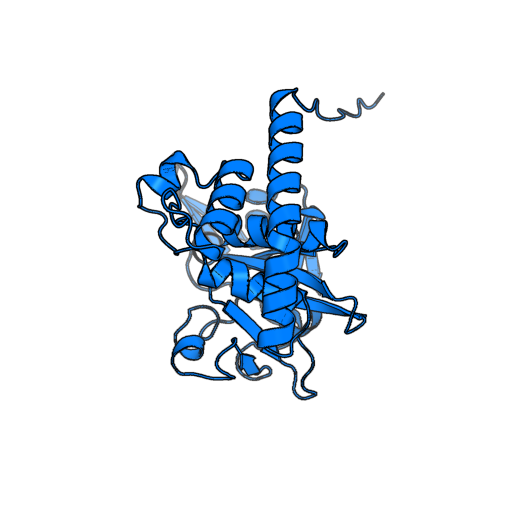ER A CA 1
ATOM 1357 C C . SER A 1 174 ? 3.788 -2.510 22.054 1.00 81.69 174 SER A C 1
ATOM 1359 O O . SER A 1 174 ? 4.626 -3.170 22.666 1.00 81.69 174 SER A O 1
ATOM 1361 N N . ASP A 1 175 ? 2.972 -3.038 21.141 1.00 88.25 175 ASP A N 1
ATOM 1362 C CA . ASP A 1 175 ? 2.760 -4.484 21.020 1.00 88.25 175 ASP A CA 1
ATOM 1363 C C . ASP A 1 175 ? 3.475 -5.093 19.805 1.00 88.25 175 ASP A C 1
ATOM 1365 O O . ASP A 1 175 ? 3.570 -6.316 19.680 1.00 88.25 175 ASP A O 1
ATOM 1369 N N . PHE A 1 176 ? 4.009 -4.249 18.917 1.00 92.25 176 PHE A N 1
ATOM 1370 C CA . PHE A 1 176 ? 4.634 -4.663 17.664 1.00 92.25 176 PHE A CA 1
ATOM 1371 C C . PHE A 1 176 ? 5.981 -3.992 17.454 1.00 92.25 176 PHE A C 1
ATOM 1373 O O . PHE A 1 176 ? 6.193 -2.828 17.789 1.00 92.25 176 PHE A O 1
ATOM 1380 N N . ARG A 1 177 ? 6.888 -4.722 16.809 1.00 92.75 177 ARG A N 1
ATOM 1381 C CA . ARG A 1 177 ? 8.132 -4.158 16.294 1.00 92.75 177 ARG A CA 1
ATOM 1382 C C . ARG A 1 177 ? 7.929 -3.708 14.857 1.00 92.75 177 ARG A C 1
ATOM 1384 O O . ARG A 1 177 ? 7.727 -4.537 13.975 1.00 92.75 177 ARG A O 1
ATOM 1391 N N . THR A 1 178 ? 8.044 -2.412 14.618 1.00 92.94 178 THR A N 1
ATOM 1392 C CA . THR A 1 178 ? 8.001 -1.836 13.272 1.00 92.94 178 THR A CA 1
ATOM 1393 C C . THR A 1 178 ? 9.354 -2.028 12.585 1.00 92.94 178 THR A C 1
ATOM 1395 O O . THR A 1 178 ? 10.388 -1.647 13.142 1.00 92.94 178 THR A O 1
ATOM 1398 N N . CYS A 1 179 ? 9.367 -2.643 11.403 1.00 93.62 179 CYS A N 1
ATOM 1399 C CA . CYS A 1 179 ? 10.585 -3.056 10.706 1.00 93.62 179 CYS A CA 1
ATOM 1400 C C . CYS A 1 179 ? 10.563 -2.698 9.219 1.00 93.62 179 CYS A C 1
ATOM 1402 O O . CYS A 1 179 ? 9.509 -2.668 8.589 1.00 93.62 179 CYS A O 1
ATOM 1404 N N . ASP A 1 180 ? 11.745 -2.493 8.656 1.00 94.62 180 ASP A N 1
ATOM 1405 C CA . ASP A 1 180 ? 12.000 -2.321 7.231 1.00 94.62 180 ASP A CA 1
ATOM 1406 C C . ASP A 1 180 ? 13.059 -3.326 6.743 1.00 94.62 180 ASP A C 1
ATOM 1408 O O . ASP A 1 180 ? 13.324 -4.325 7.412 1.00 94.62 180 ASP A O 1
ATOM 1412 N N . GLU A 1 181 ? 13.629 -3.107 5.560 1.00 93.69 181 GLU A N 1
ATOM 1413 C CA . GLU A 1 181 ? 14.721 -3.927 5.027 1.00 93.69 181 GLU A CA 1
ATOM 1414 C C . GLU A 1 181 ? 16.077 -3.682 5.712 1.00 93.69 181 GLU A C 1
ATOM 1416 O O . GLU A 1 181 ? 16.999 -4.473 5.541 1.00 93.69 181 GLU A O 1
ATOM 1421 N N . SER A 1 182 ? 16.219 -2.593 6.472 1.00 93.31 182 SER A N 1
ATOM 1422 C CA . SER A 1 182 ? 17.441 -2.229 7.204 1.00 93.31 182 SER A CA 1
ATOM 1423 C C . SER A 1 182 ? 17.426 -2.708 8.660 1.00 93.31 182 SER A C 1
ATOM 1425 O O . SER A 1 182 ? 18.472 -2.758 9.308 1.00 93.31 182 SER A O 1
ATOM 1427 N N . GLY A 1 183 ? 16.255 -3.046 9.200 1.00 93.12 183 GLY A N 1
ATOM 1428 C CA . GLY A 1 183 ? 16.090 -3.601 10.537 1.00 93.12 183 GLY A CA 1
ATOM 1429 C C . GLY A 1 183 ? 14.789 -3.171 11.210 1.00 93.12 183 GLY A C 1
ATOM 1430 O O . GLY A 1 183 ? 13.861 -2.659 10.593 1.00 93.12 183 GLY A O 1
ATOM 1431 N N . CYS A 1 184 ? 14.709 -3.385 12.520 1.00 93.38 184 CYS A N 1
ATOM 1432 C CA . CYS A 1 184 ? 13.541 -3.016 13.317 1.00 93.38 184 CYS A CA 1
ATOM 1433 C C . CYS A 1 184 ? 13.842 -1.833 14.227 1.00 93.38 184 CYS A C 1
ATOM 1435 O O . CYS A 1 184 ? 14.937 -1.753 14.778 1.00 93.38 184 CYS A O 1
ATOM 1437 N N . LEU A 1 185 ? 12.837 -0.980 14.442 1.00 91.25 185 LEU A N 1
ATOM 1438 C CA . LEU A 1 185 ? 12.904 0.175 15.344 1.00 91.25 185 LEU A CA 1
ATOM 1439 C C . LEU A 1 185 ? 14.074 1.119 15.014 1.00 91.25 185 LEU A C 1
ATOM 1441 O O . LEU A 1 185 ? 14.672 1.722 15.902 1.00 91.25 185 LEU A O 1
ATOM 1445 N N . THR A 1 186 ? 14.415 1.229 13.728 1.00 91.31 186 THR A N 1
ATOM 1446 C CA . THR A 1 186 ? 15.428 2.172 13.255 1.00 91.31 186 THR A CA 1
ATOM 1447 C C . THR A 1 186 ? 14.912 3.604 13.398 1.00 91.31 186 THR A C 1
ATOM 1449 O O . THR A 1 186 ? 13.704 3.854 13.340 1.00 91.31 186 THR A O 1
ATOM 1452 N N . ASP A 1 187 ? 15.821 4.575 13.514 1.00 90.00 187 ASP A N 1
ATOM 1453 C CA . ASP A 1 187 ? 15.459 5.998 13.571 1.00 90.00 187 ASP A CA 1
ATOM 1454 C C . ASP A 1 187 ? 14.585 6.436 12.388 1.00 90.00 187 ASP A C 1
ATOM 1456 O O . ASP A 1 187 ? 13.730 7.308 12.542 1.00 90.00 187 ASP A O 1
ATOM 1460 N N . ARG A 1 188 ? 14.798 5.840 11.206 1.00 90.00 188 ARG A N 1
ATOM 1461 C CA . ARG A 1 188 ? 13.993 6.090 10.006 1.00 90.00 188 ARG A CA 1
ATOM 1462 C C . ARG A 1 188 ? 12.543 5.685 10.249 1.00 90.00 188 ARG A C 1
ATOM 1464 O O . ARG A 1 188 ? 11.645 6.509 10.103 1.00 90.00 188 ARG A O 1
ATOM 1471 N N . VAL A 1 189 ? 12.335 4.440 10.669 1.00 87.88 189 VAL A N 1
ATOM 1472 C CA . VAL A 1 189 ? 11.009 3.848 10.867 1.00 87.88 189 VAL A CA 1
ATOM 1473 C C . VAL A 1 189 ? 10.260 4.524 12.017 1.00 87.88 189 VAL A C 1
ATOM 1475 O O . VAL A 1 189 ? 9.093 4.875 11.860 1.00 87.88 189 VAL A O 1
ATOM 1478 N N . LEU A 1 190 ? 10.929 4.805 13.138 1.00 86.31 190 LEU A N 1
ATOM 1479 C CA . LEU A 1 190 ? 10.319 5.468 14.301 1.00 86.31 190 LEU A CA 1
ATOM 1480 C C . LEU A 1 190 ? 9.895 6.921 14.029 1.00 86.31 190 LEU A C 1
ATOM 1482 O O . LEU A 1 190 ? 9.070 7.480 14.752 1.00 86.31 190 LEU A O 1
ATOM 1486 N N . LYS A 1 191 ? 10.460 7.569 13.003 1.00 85.44 191 LYS A N 1
ATOM 1487 C CA . LYS A 1 191 ? 10.106 8.949 12.639 1.00 85.44 191 LYS A CA 1
ATOM 1488 C C . LYS A 1 191 ? 8.884 9.051 11.730 1.00 85.44 191 LYS A C 1
ATOM 1490 O O . LYS A 1 191 ? 8.314 10.146 11.675 1.00 85.44 191 LYS A O 1
ATOM 1495 N N . THR A 1 192 ? 8.493 7.961 11.070 1.00 82.69 192 THR A N 1
ATOM 1496 C CA . THR A 1 192 ? 7.307 7.902 10.200 1.00 82.69 192 THR A CA 1
ATOM 1497 C C . THR A 1 192 ? 6.031 8.200 10.989 1.00 82.69 192 THR A C 1
ATOM 1499 O O . THR A 1 192 ? 5.982 8.022 12.208 1.00 82.69 192 THR A O 1
ATOM 1502 N N . THR A 1 193 ? 4.988 8.672 10.308 1.00 74.00 193 THR A N 1
ATOM 1503 C CA . THR A 1 193 ? 3.679 8.908 10.936 1.00 74.00 193 THR A CA 1
ATOM 1504 C C . THR A 1 193 ? 3.109 7.608 11.496 1.00 74.00 193 THR A C 1
ATOM 1506 O O . THR A 1 193 ? 2.643 7.595 12.634 1.00 74.00 193 THR A O 1
ATOM 1509 N N . VAL A 1 194 ? 3.230 6.502 10.757 1.00 71.69 194 VAL A N 1
ATOM 1510 C CA . VAL A 1 194 ? 2.788 5.166 11.191 1.00 71.69 194 VAL A CA 1
ATOM 1511 C C . VAL A 1 194 ? 3.587 4.605 12.367 1.00 71.69 194 VAL A C 1
ATOM 1513 O O . VAL A 1 194 ? 3.049 3.842 13.157 1.00 71.69 194 VAL A O 1
ATOM 1516 N N . GLY A 1 195 ? 4.854 4.996 12.525 1.00 67.38 195 GLY A N 1
ATOM 1517 C CA . GLY A 1 195 ? 5.664 4.640 13.692 1.00 67.38 195 GLY A CA 1
ATOM 1518 C C . GLY A 1 195 ? 5.309 5.430 14.957 1.00 67.38 195 GLY A C 1
ATOM 1519 O O . GLY A 1 195 ? 5.704 5.033 16.051 1.00 67.38 195 GLY A O 1
ATOM 1520 N N . LYS A 1 196 ? 4.581 6.547 14.820 1.00 74.38 196 LYS A N 1
ATOM 1521 C CA . LYS A 1 196 ? 4.209 7.447 15.927 1.00 74.38 196 LYS A CA 1
ATOM 1522 C C . LYS A 1 196 ? 2.745 7.351 16.334 1.00 74.38 196 LYS A C 1
ATOM 1524 O O . LYS A 1 196 ? 2.428 7.640 17.484 1.00 74.38 196 LYS A O 1
ATOM 1529 N N . ASN A 1 197 ? 1.870 6.979 15.405 1.00 74.50 197 ASN A N 1
ATOM 1530 C CA . ASN A 1 197 ? 0.428 7.027 15.592 1.00 74.50 197 ASN A CA 1
ATOM 1531 C C . ASN A 1 197 ? -0.196 5.657 15.339 1.00 74.50 197 ASN A C 1
ATOM 1533 O O . ASN A 1 197 ? 0.173 4.948 14.405 1.00 74.50 197 ASN A O 1
ATOM 1537 N N . ASP A 1 198 ? -1.207 5.322 16.135 1.00 80.75 198 ASP A N 1
ATOM 1538 C CA . ASP A 1 198 ? -2.010 4.126 15.916 1.00 80.75 198 ASP A CA 1
ATOM 1539 C C . ASP A 1 198 ? -3.128 4.417 14.901 1.00 80.75 198 ASP A C 1
ATOM 1541 O O . ASP A 1 198 ? -4.193 4.926 15.254 1.00 80.75 198 ASP A O 1
ATOM 1545 N N . PHE A 1 199 ? -2.856 4.128 13.625 1.00 81.00 199 PHE A N 1
ATOM 1546 C CA . PHE A 1 199 ? -3.815 4.260 12.518 1.00 81.00 199 PHE A CA 1
ATOM 1547 C C . PHE A 1 199 ? -4.790 3.079 12.404 1.00 81.00 199 PHE A C 1
ATOM 1549 O O . PHE A 1 199 ? -5.720 3.126 11.607 1.00 81.00 199 PHE A O 1
ATOM 1556 N N . TYR A 1 200 ? -4.620 2.019 13.197 1.00 86.25 200 TYR A N 1
ATOM 1557 C CA . TYR A 1 200 ? -5.393 0.780 13.069 1.00 86.25 200 TYR A CA 1
ATOM 1558 C C . TYR A 1 200 ? -6.630 0.789 13.972 1.00 86.25 200 TYR A C 1
ATOM 1560 O O . TYR A 1 200 ? -6.879 -0.175 14.703 1.00 86.25 200 TYR A O 1
ATOM 1568 N N . LYS A 1 201 ? -7.371 1.905 13.971 1.00 90.25 201 LYS A N 1
ATOM 1569 C CA . LYS A 1 201 ? -8.584 2.086 14.783 1.00 90.25 201 LYS A CA 1
ATOM 1570 C C . LYS A 1 201 ? -9.849 1.853 13.960 1.00 90.25 201 LYS A C 1
ATOM 1572 O O . LYS A 1 201 ? -10.730 1.115 14.391 1.00 90.25 201 LYS A O 1
ATOM 1577 N N . GLY A 1 202 ? -9.925 2.462 12.781 1.00 91.44 202 GLY A N 1
ATOM 1578 C CA . GLY A 1 202 ? -10.953 2.213 11.773 1.00 91.44 202 GLY A CA 1
ATOM 1579 C C . GLY A 1 202 ? -10.283 1.780 10.479 1.00 91.44 202 GLY A C 1
ATOM 1580 O O . GLY A 1 202 ? -9.209 2.280 10.147 1.00 91.44 202 GLY A O 1
ATOM 1581 N N . VAL A 1 203 ? -10.865 0.819 9.774 1.00 93.81 203 VAL A N 1
ATOM 1582 C CA . VAL A 1 203 ? -10.256 0.249 8.576 1.00 93.81 203 VAL A CA 1
ATOM 1583 C C . VAL A 1 203 ? -11.307 -0.014 7.517 1.00 93.81 203 VAL A C 1
ATOM 1585 O O . VAL A 1 203 ? -12.299 -0.670 7.790 1.00 93.81 203 VAL A O 1
ATOM 1588 N N . TYR A 1 204 ? -11.057 0.405 6.285 1.00 95.00 204 TYR A N 1
ATOM 1589 C CA . TYR A 1 204 ? -11.897 0.064 5.144 1.00 95.00 204 TYR A CA 1
ATOM 1590 C C . TYR A 1 204 ? -11.155 -0.864 4.178 1.00 95.00 204 TYR A C 1
ATOM 1592 O O . TYR A 1 204 ? -10.116 -0.501 3.621 1.00 95.00 204 TYR A O 1
ATOM 1600 N N . TYR A 1 205 ? -11.702 -2.063 3.968 1.00 95.44 205 TYR A N 1
ATOM 1601 C CA . TYR A 1 205 ? -11.269 -2.969 2.905 1.00 95.44 205 TYR A CA 1
ATOM 1602 C C . TYR A 1 205 ? -11.901 -2.529 1.594 1.00 95.44 205 TYR A C 1
ATOM 1604 O O . TYR A 1 205 ? -13.087 -2.769 1.356 1.00 95.44 205 TYR A O 1
ATOM 1612 N N . ARG A 1 206 ? -11.096 -1.936 0.715 1.00 94.00 206 ARG A N 1
ATOM 1613 C CA . ARG A 1 206 ? -11.593 -1.376 -0.542 1.00 94.00 206 ARG A CA 1
ATOM 1614 C C . ARG A 1 206 ? -12.166 -2.435 -1.476 1.00 94.00 206 ARG A C 1
ATOM 1616 O O . ARG A 1 206 ? -13.203 -2.208 -2.085 1.00 94.00 206 ARG A O 1
ATOM 1623 N N . ASP A 1 207 ? -11.494 -3.575 -1.591 1.00 93.38 207 ASP A N 1
ATOM 1624 C CA . ASP A 1 207 ? -11.862 -4.633 -2.541 1.00 93.38 207 ASP A CA 1
ATOM 1625 C C . ASP A 1 207 ? -13.068 -5.463 -2.095 1.00 93.38 207 ASP A C 1
ATOM 1627 O O . ASP A 1 207 ? -13.731 -6.100 -2.911 1.00 93.38 207 ASP A O 1
ATOM 1631 N N . ARG A 1 208 ? -13.353 -5.452 -0.791 1.00 93.50 208 ARG A N 1
ATOM 1632 C CA . ARG A 1 208 ? -14.472 -6.177 -0.176 1.00 93.50 208 ARG A CA 1
ATOM 1633 C C . ARG A 1 208 ? -15.646 -5.263 0.169 1.00 93.50 208 ARG A C 1
ATOM 1635 O O . ARG A 1 208 ? -16.687 -5.761 0.583 1.00 93.50 208 ARG A O 1
ATOM 1642 N N . ASP A 1 209 ? -15.442 -3.956 0.025 1.00 94.38 209 ASP A N 1
ATOM 1643 C CA . ASP A 1 209 ? -16.378 -2.894 0.374 1.00 94.38 209 ASP A CA 1
ATOM 1644 C C . ASP A 1 209 ? -16.946 -3.040 1.795 1.00 94.38 209 ASP A C 1
ATOM 1646 O O . ASP A 1 209 ? -18.152 -3.049 2.001 1.00 94.38 209 ASP A O 1
ATOM 1650 N N . VAL A 1 210 ? -16.070 -3.210 2.791 1.00 95.12 210 VAL A N 1
ATOM 1651 C CA . VAL A 1 210 ? -16.460 -3.362 4.205 1.00 95.12 210 VAL A CA 1
ATOM 1652 C C . VAL A 1 210 ? -15.610 -2.470 5.094 1.00 95.12 210 VAL A C 1
ATOM 1654 O O . VAL A 1 210 ? -14.389 -2.398 4.940 1.00 95.12 210 VAL A O 1
ATOM 1657 N N . PHE A 1 211 ? -16.260 -1.815 6.051 1.00 94.62 211 PHE A N 1
ATOM 1658 C CA . PHE A 1 211 ? -15.607 -1.022 7.078 1.00 94.62 211 PHE A CA 1
ATOM 1659 C C . PHE A 1 211 ? -15.554 -1.808 8.391 1.00 94.62 211 PHE A C 1
ATOM 1661 O O . PHE A 1 211 ? -16.562 -2.324 8.859 1.00 94.62 211 PHE A O 1
ATOM 1668 N N . LEU A 1 212 ? -14.380 -1.900 9.000 1.00 94.56 212 LEU A N 1
ATOM 1669 C CA . LEU A 1 212 ? -14.143 -2.485 10.310 1.00 94.56 212 LEU A CA 1
ATOM 1670 C C . LEU A 1 212 ? -13.848 -1.375 11.319 1.00 94.56 212 LEU A C 1
ATOM 1672 O O . LEU A 1 212 ? -12.978 -0.534 11.085 1.00 94.56 212 LEU A O 1
ATOM 1676 N N . LEU A 1 213 ? -14.518 -1.402 12.467 1.00 93.12 213 LEU A N 1
ATOM 1677 C CA . LEU A 1 213 ? -14.348 -0.403 13.521 1.00 93.12 213 LEU A CA 1
ATOM 1678 C C . LEU A 1 213 ? -13.945 -1.061 14.844 1.00 93.12 213 LEU A C 1
ATOM 1680 O O . LEU A 1 213 ? -14.687 -1.879 15.385 1.00 93.12 213 LEU A O 1
ATOM 1684 N N . SER A 1 214 ? -12.776 -0.680 15.368 1.00 91.94 214 SER A N 1
ATOM 1685 C CA . SER A 1 214 ? -12.283 -1.145 16.667 1.00 91.94 214 SER A CA 1
ATOM 1686 C C . SER A 1 214 ? -12.961 -0.378 17.786 1.00 91.94 214 SER A C 1
ATOM 1688 O O . SER A 1 214 ? -12.603 0.773 18.040 1.00 91.94 214 SER A O 1
ATOM 1690 N N . ARG A 1 215 ? -13.888 -0.989 18.524 1.00 90.06 215 ARG A N 1
ATOM 1691 C CA . ARG A 1 215 ? -14.533 -0.266 19.637 1.00 90.06 215 ARG A CA 1
ATOM 1692 C C . ARG A 1 215 ? -13.601 -0.012 20.812 1.00 90.06 215 ARG A C 1
ATOM 1694 O O . ARG A 1 215 ? -13.849 0.879 21.617 1.00 90.06 215 ARG A O 1
ATOM 1701 N N . SER A 1 216 ? -12.554 -0.820 20.941 1.00 88.88 216 SER A N 1
ATOM 1702 C CA . SER A 1 216 ? -11.567 -0.680 22.010 1.00 88.88 216 SER A CA 1
ATOM 1703 C C . SER A 1 216 ? -10.529 0.406 21.724 1.00 88.88 216 SER A C 1
ATOM 1705 O O . SER A 1 216 ? -9.880 0.868 22.661 1.00 88.88 216 SER A O 1
ATOM 1707 N N . LYS A 1 217 ? -10.368 0.819 20.458 1.00 88.94 217 LYS A N 1
ATOM 1708 C CA . LYS A 1 217 ? -9.342 1.790 20.046 1.00 88.94 217 LYS A CA 1
ATOM 1709 C C . LYS A 1 217 ? -9.907 3.089 19.476 1.00 88.94 217 LYS A C 1
ATOM 1711 O O . LYS A 1 217 ? -9.239 4.119 19.596 1.00 88.94 217 LYS A O 1
ATOM 1716 N N . PHE A 1 218 ? -11.067 3.031 18.823 1.00 89.69 218 PHE A N 1
ATOM 1717 C CA . PHE A 1 218 ? -11.731 4.175 18.207 1.00 89.69 218 PHE A CA 1
ATOM 1718 C C . PHE A 1 218 ? -12.740 4.780 19.183 1.00 89.69 218 PHE A C 1
ATOM 1720 O O . PHE A 1 218 ? -13.605 4.074 19.703 1.00 89.69 218 PHE A O 1
ATOM 1727 N N . ASP A 1 219 ? -12.650 6.087 19.413 1.00 89.88 219 ASP A N 1
ATOM 1728 C CA . ASP A 1 219 ? -13.656 6.816 20.184 1.00 89.88 219 ASP A CA 1
ATOM 1729 C C . ASP A 1 219 ? -14.970 6.932 19.392 1.00 89.88 219 ASP A C 1
ATOM 1731 O O . ASP A 1 219 ? -15.126 7.808 18.542 1.00 89.88 219 ASP A O 1
ATOM 1735 N N . ILE A 1 220 ? -15.909 6.016 19.646 1.00 89.19 220 ILE A N 1
ATOM 1736 C CA . ILE A 1 220 ? -17.204 5.957 18.946 1.00 89.19 220 ILE A CA 1
ATOM 1737 C C . ILE A 1 220 ? -18.144 7.117 19.295 1.00 89.19 220 ILE A C 1
ATOM 1739 O O . ILE A 1 220 ? -19.087 7.369 18.553 1.00 89.19 220 ILE A O 1
ATOM 1743 N N . GLU A 1 221 ? -17.896 7.814 20.405 1.00 90.50 221 GLU A N 1
ATOM 1744 C CA . GLU A 1 221 ? -18.680 8.985 20.818 1.00 90.50 221 GLU A CA 1
ATOM 1745 C C . GLU A 1 221 ? -18.158 10.268 20.157 1.00 90.50 221 GLU A C 1
ATOM 1747 O O . GLU A 1 221 ? -18.729 11.351 20.319 1.00 90.50 221 GLU A O 1
ATOM 1752 N N . LYS A 1 222 ? -17.051 10.169 19.411 1.00 87.94 222 LYS A N 1
ATOM 1753 C CA . LYS A 1 222 ? -16.473 11.300 18.708 1.00 87.94 222 LYS A CA 1
ATOM 1754 C C . LYS A 1 222 ? -17.383 11.763 17.574 1.00 87.94 222 LYS A C 1
ATOM 1756 O O . LYS A 1 222 ? -17.933 10.975 16.811 1.00 87.94 222 LYS A O 1
ATOM 1761 N N . THR A 1 223 ? -17.456 13.077 17.413 1.00 88.69 223 THR A N 1
ATOM 1762 C CA . THR A 1 223 ? -18.089 13.713 16.259 1.00 88.69 223 THR A CA 1
ATOM 1763 C C . THR A 1 223 ? -17.050 14.364 15.357 1.00 88.69 223 THR A C 1
ATOM 1765 O O . THR A 1 223 ? -16.054 14.913 15.840 1.00 88.69 223 THR A O 1
ATOM 1768 N N . PHE A 1 224 ? -17.318 14.371 14.058 1.00 86.00 224 PHE A N 1
ATOM 1769 C CA . PHE A 1 224 ? -16.477 14.977 13.033 1.00 86.00 224 PHE A CA 1
ATOM 1770 C C . PHE A 1 224 ? -17.205 16.132 12.360 1.00 86.00 224 PHE A C 1
ATOM 1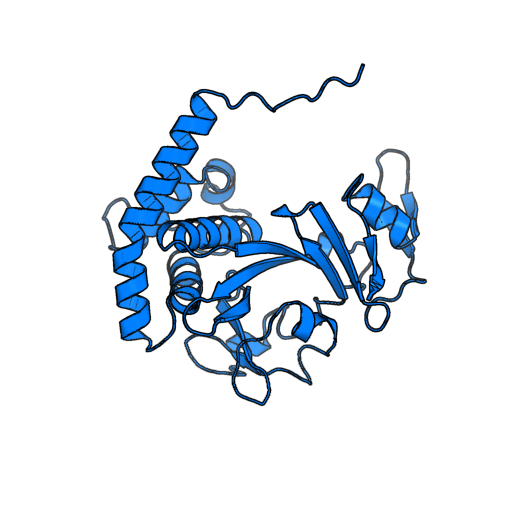772 O O . PHE A 1 224 ? -18.400 16.042 12.082 1.00 86.00 224 PHE A O 1
ATOM 1779 N N . THR A 1 225 ? -16.478 17.213 12.085 1.00 84.25 225 THR A N 1
ATOM 1780 C CA . THR A 1 225 ? -17.021 18.367 11.367 1.00 84.25 225 THR A CA 1
ATOM 1781 C C . THR A 1 225 ? -16.585 18.293 9.913 1.00 84.25 225 THR A C 1
ATOM 1783 O O . THR A 1 225 ? -15.399 18.403 9.615 1.00 84.25 225 THR A O 1
ATOM 1786 N N . ILE A 1 226 ? -17.544 18.142 9.003 1.00 80.62 226 ILE A N 1
ATOM 1787 C CA . ILE A 1 226 ? -17.310 18.191 7.562 1.00 80.62 226 ILE A CA 1
ATOM 1788 C C . ILE A 1 226 ? -17.665 19.585 7.051 1.00 80.62 226 ILE A C 1
ATOM 1790 O O . ILE A 1 226 ? -18.809 20.032 7.148 1.00 80.62 226 ILE A O 1
ATOM 1794 N N . HIS A 1 227 ? -16.689 20.259 6.450 1.00 80.62 227 HIS A N 1
ATOM 1795 C CA . HIS A 1 227 ? -16.885 21.563 5.823 1.00 80.62 227 HIS A CA 1
ATOM 1796 C C . HIS A 1 227 ? -17.547 21.401 4.446 1.00 80.62 227 HIS A C 1
ATOM 1798 O O . HIS A 1 227 ? -16.948 20.845 3.523 1.00 80.62 227 HIS A O 1
ATOM 1804 N N . ARG A 1 228 ? -18.783 21.891 4.276 1.00 76.12 228 ARG A N 1
ATOM 1805 C CA . ARG A 1 228 ? -19.496 21.889 2.985 1.00 76.12 228 ARG A CA 1
ATOM 1806 C C . ARG A 1 228 ? -19.676 23.309 2.452 1.00 76.12 228 ARG A C 1
ATOM 1808 O O . ARG A 1 228 ? -19.686 24.284 3.194 1.00 76.12 228 ARG A O 1
ATOM 1815 N N . ILE A 1 229 ? -19.942 23.425 1.147 1.00 72.38 229 ILE A N 1
ATOM 1816 C CA . ILE A 1 229 ? -20.234 24.710 0.473 1.00 72.38 229 ILE A CA 1
ATOM 1817 C C . ILE A 1 229 ? -21.406 25.461 1.142 1.00 72.38 229 ILE A C 1
ATOM 1819 O O . ILE A 1 229 ? -21.472 26.686 1.088 1.00 72.38 229 ILE A O 1
ATOM 1823 N N . ARG A 1 230 ? -22.342 24.736 1.770 1.00 77.69 230 ARG A N 1
ATOM 1824 C CA . ARG A 1 230 ? -23.531 25.296 2.438 1.00 77.69 230 ARG A CA 1
ATOM 1825 C C . ARG A 1 230 ? -23.382 25.466 3.957 1.00 77.69 230 ARG A C 1
ATOM 1827 O O . ARG A 1 230 ? -24.366 25.820 4.600 1.00 77.69 230 ARG A O 1
ATOM 1834 N N . GLY A 1 231 ? -22.192 25.240 4.508 1.00 82.50 231 GLY A N 1
ATOM 1835 C CA . GLY A 1 231 ? -21.913 25.310 5.941 1.00 82.50 231 GLY A CA 1
ATOM 1836 C C . GLY A 1 231 ? -21.341 24.009 6.496 1.00 82.50 231 GLY A C 1
ATOM 1837 O O . GLY A 1 231 ? -21.264 22.999 5.798 1.00 82.50 231 GLY A O 1
ATOM 1838 N N . ASP A 1 232 ? -20.935 24.062 7.757 1.00 85.81 232 ASP A N 1
ATOM 1839 C CA . ASP A 1 232 ? -20.350 22.930 8.467 1.00 85.81 232 ASP A CA 1
ATOM 1840 C C . ASP A 1 232 ? -21.438 21.958 8.924 1.00 85.81 232 ASP A C 1
ATOM 1842 O O . ASP A 1 232 ? -22.493 22.366 9.414 1.00 85.81 232 ASP A O 1
ATOM 1846 N N . GLU A 1 233 ? -21.165 20.666 8.781 1.00 87.00 233 GLU A N 1
ATOM 1847 C CA . GLU A 1 233 ? -22.031 19.588 9.243 1.00 87.00 233 GLU A CA 1
ATOM 1848 C C . GLU A 1 233 ? -21.280 18.743 10.266 1.00 87.00 233 GLU A C 1
ATOM 1850 O O . GLU A 1 233 ? -20.142 18.345 10.027 1.00 87.00 233 GLU A O 1
ATOM 1855 N N . VAL A 1 234 ? -21.907 18.491 11.413 1.00 88.19 234 VAL A N 1
ATOM 1856 C CA . VAL A 1 234 ? -21.348 17.636 12.463 1.00 88.19 234 VAL A CA 1
ATOM 1857 C C . VAL A 1 234 ? -21.980 16.258 12.331 1.00 88.19 234 VAL A C 1
ATOM 1859 O O . VAL A 1 234 ? -23.202 16.143 12.380 1.00 88.19 234 VAL A O 1
ATOM 1862 N N . MET A 1 235 ? -21.149 15.237 12.161 1.00 90.06 235 MET A N 1
ATOM 1863 C CA . MET A 1 235 ? -21.555 13.841 12.015 1.00 90.06 235 MET A CA 1
ATOM 1864 C C . MET A 1 235 ? -20.983 13.015 13.161 1.00 90.06 235 MET A C 1
ATOM 1866 O O . MET A 1 235 ? -19.865 13.279 13.609 1.00 90.06 235 MET A O 1
ATOM 1870 N N . ASP A 1 236 ? -21.724 12.013 13.626 1.00 92.19 236 ASP A N 1
ATOM 1871 C CA . ASP A 1 236 ? -21.129 10.967 14.458 1.00 92.19 236 ASP A CA 1
ATOM 1872 C C . ASP A 1 236 ? -20.241 10.033 13.615 1.00 92.19 236 ASP A C 1
ATOM 1874 O O . ASP A 1 236 ? -20.138 10.170 12.392 1.00 92.19 236 ASP A O 1
ATOM 1878 N N . VAL A 1 237 ? -19.555 9.096 14.273 1.00 89.75 237 VAL A N 1
ATOM 1879 C CA . VAL A 1 237 ? -18.640 8.155 13.613 1.00 89.75 237 VAL A CA 1
ATOM 1880 C C . VAL A 1 237 ? -19.326 7.338 12.511 1.00 89.75 237 VAL A C 1
ATOM 1882 O O . VAL A 1 237 ? -18.741 7.142 11.444 1.00 89.75 237 VAL A O 1
ATOM 1885 N N . TYR A 1 238 ? -20.553 6.869 12.739 1.00 91.81 238 TYR A N 1
ATOM 1886 C CA . TYR A 1 238 ? -21.266 6.019 11.786 1.00 91.81 238 TYR A CA 1
ATOM 1887 C C . TYR A 1 238 ? -21.775 6.833 10.603 1.00 91.81 238 TYR A C 1
ATOM 1889 O O . TYR A 1 238 ? -21.600 6.414 9.460 1.00 91.81 238 TYR A O 1
ATOM 1897 N N . ASP A 1 239 ? -22.350 8.007 10.856 1.00 91.69 239 ASP A N 1
ATOM 1898 C CA . ASP A 1 239 ? -22.792 8.933 9.816 1.00 91.69 239 ASP A CA 1
ATOM 1899 C C . ASP A 1 239 ? -21.616 9.390 8.951 1.00 91.69 239 ASP A C 1
ATOM 1901 O O . ASP A 1 239 ? -21.717 9.412 7.723 1.00 91.69 239 ASP A O 1
ATOM 1905 N N . TYR A 1 240 ? -20.471 9.676 9.574 1.00 89.81 240 TYR A N 1
ATOM 1906 C CA . TYR A 1 240 ? -19.251 10.054 8.873 1.00 89.81 240 TYR A CA 1
ATOM 1907 C C . TYR A 1 240 ? -18.749 8.933 7.951 1.00 89.81 240 TYR A C 1
ATOM 1909 O O . TYR A 1 240 ? -18.499 9.171 6.765 1.00 89.81 240 TYR A O 1
ATOM 1917 N N . PHE A 1 241 ? -18.626 7.700 8.457 1.00 90.00 241 PHE A N 1
ATOM 1918 C CA . PHE A 1 241 ? -18.145 6.582 7.641 1.00 90.00 241 PHE A CA 1
ATOM 1919 C C . PHE A 1 241 ? -19.152 6.150 6.571 1.00 90.00 241 PHE A C 1
ATOM 1921 O O . PHE A 1 241 ? -18.742 5.859 5.449 1.00 90.00 241 PHE A O 1
ATOM 1928 N N . ASN A 1 242 ? -20.456 6.223 6.850 1.00 91.00 242 ASN A N 1
ATOM 1929 C CA . ASN A 1 242 ? -21.501 6.040 5.839 1.00 91.00 242 ASN A CA 1
ATOM 1930 C C . ASN A 1 242 ? -21.486 7.146 4.774 1.00 91.00 242 ASN A C 1
ATOM 1932 O O . ASN A 1 242 ? -21.838 6.893 3.623 1.00 91.00 242 ASN A O 1
ATOM 1936 N N . TYR A 1 243 ? -21.089 8.369 5.134 1.00 89.06 243 TYR A N 1
ATOM 1937 C CA . TYR A 1 243 ? -20.946 9.465 4.182 1.00 89.06 243 TYR A CA 1
ATOM 1938 C C . TYR A 1 243 ? -19.774 9.238 3.219 1.00 89.06 243 TYR A C 1
ATOM 1940 O O . TYR A 1 243 ? -19.947 9.421 2.012 1.00 89.06 243 TYR A O 1
ATOM 1948 N N . ILE A 1 244 ? -18.601 8.830 3.718 1.00 87.62 244 ILE A N 1
ATOM 1949 C CA . ILE A 1 244 ? -17.427 8.606 2.856 1.00 87.62 244 ILE A CA 1
ATOM 1950 C C . ILE A 1 244 ? -17.475 7.265 2.105 1.00 87.62 244 ILE A C 1
ATOM 1952 O O . ILE A 1 244 ? -16.975 7.179 0.984 1.00 87.62 244 ILE A O 1
ATOM 1956 N N . TYR A 1 245 ? -18.116 6.246 2.683 1.00 91.00 245 TYR A N 1
ATOM 1957 C CA . TYR A 1 245 ? -18.271 4.907 2.110 1.00 91.00 245 TYR A CA 1
ATOM 1958 C C . TYR A 1 245 ? -19.741 4.487 2.099 1.00 91.00 245 TYR A C 1
ATOM 1960 O O . TYR A 1 245 ? -20.162 3.624 2.875 1.00 91.00 245 TYR A O 1
ATOM 1968 N N . PRO A 1 246 ? -20.554 5.091 1.217 1.00 90.25 246 PRO A N 1
ATOM 1969 C CA . PRO A 1 246 ? -21.970 4.787 1.173 1.00 90.25 246 PRO A CA 1
ATOM 1970 C C . PRO A 1 246 ? -22.184 3.310 0.839 1.00 90.25 246 PRO A C 1
ATOM 1972 O O . PRO A 1 246 ? -21.674 2.811 -0.163 1.00 90.25 246 PRO A O 1
ATOM 1975 N N . ASN A 1 247 ? -23.024 2.653 1.641 1.00 89.69 247 ASN A N 1
ATOM 1976 C CA . ASN A 1 247 ? -23.422 1.242 1.540 1.00 89.69 247 ASN A CA 1
ATOM 1977 C C . ASN A 1 247 ? -22.396 0.206 2.024 1.00 89.69 247 ASN A C 1
ATOM 1979 O O . ASN A 1 247 ? -22.759 -0.970 2.092 1.00 89.69 247 ASN A O 1
ATOM 1983 N N . ALA A 1 248 ? -21.179 0.605 2.405 1.00 93.44 248 ALA A N 1
ATOM 1984 C CA . ALA A 1 248 ? -20.234 -0.326 3.007 1.00 93.44 248 ALA A CA 1
ATOM 1985 C C . ALA A 1 248 ? -20.743 -0.738 4.404 1.00 93.44 248 ALA A C 1
ATOM 1987 O O . ALA A 1 248 ? -20.942 0.134 5.255 1.00 93.44 248 ALA A O 1
ATOM 1988 N N . PRO A 1 249 ? -20.978 -2.034 4.693 1.00 95.00 249 PRO A N 1
ATOM 1989 C CA . PRO A 1 249 ? -21.319 -2.463 6.040 1.00 95.00 249 PRO A CA 1
ATOM 1990 C C . PRO A 1 249 ? -20.215 -2.077 7.026 1.00 95.00 249 PRO A C 1
ATOM 1992 O O . PRO A 1 249 ? -19.036 -2.350 6.791 1.00 95.00 249 PRO A O 1
ATOM 1995 N N . ILE A 1 250 ? -20.623 -1.488 8.150 1.00 93.50 250 ILE A N 1
ATOM 1996 C CA . ILE A 1 250 ? -19.754 -1.235 9.297 1.00 93.50 250 ILE A CA 1
ATOM 1997 C C . ILE A 1 250 ? -19.848 -2.448 10.224 1.00 93.50 250 ILE A C 1
ATOM 1999 O O . ILE A 1 250 ? -20.914 -2.768 10.749 1.00 93.50 250 ILE A O 1
ATOM 2003 N N . VAL A 1 251 ? -18.727 -3.139 10.402 1.00 93.50 251 VAL A N 1
ATOM 2004 C CA . VAL A 1 251 ? -18.579 -4.291 11.289 1.00 93.50 251 VAL A CA 1
ATOM 2005 C C . VAL A 1 251 ? -17.733 -3.873 12.484 1.00 93.50 251 VAL A C 1
ATOM 2007 O O . VAL A 1 251 ? -16.564 -3.509 12.357 1.00 93.50 251 VAL A O 1
ATOM 2010 N N . GLU A 1 252 ? -18.333 -3.941 13.662 1.00 90.88 252 GLU A N 1
ATOM 2011 C CA . GLU A 1 252 ? -17.654 -3.679 14.927 1.00 90.88 252 GLU A CA 1
ATOM 2012 C C . GLU A 1 252 ? -16.918 -4.928 15.415 1.00 90.88 252 GLU A C 1
ATOM 2014 O O . GLU A 1 252 ? -17.401 -6.055 15.251 1.00 90.88 252 GLU A O 1
ATOM 2019 N N . PHE A 1 253 ? -15.772 -4.724 16.060 1.00 76.12 253 PHE A N 1
ATOM 2020 C CA . PHE A 1 253 ? -15.029 -5.779 16.743 1.00 76.12 253 PHE A CA 1
ATOM 2021 C C . PHE A 1 253 ? -14.396 -5.288 18.051 1.00 76.12 253 PHE A C 1
ATOM 2023 O O . PHE A 1 253 ? -14.245 -4.054 18.248 1.00 76.12 253 PHE A O 1
#

Foldseek 3Di:
DDDDDDDDDDPVNVVLVVLLLVLLLLCLVVLVVQCVVLVHASLLSLLVLLLVQAAADCPDPQNVPPLVSSSVQSNLSSCSSVVPPPRDRHHYAQQSSQVSSQSNCVSVVKHKWKKKFFAQPDQARVVVIGIWMFICGPVVRDTAIARSNLQKFWAAPVRDTDHLVRLLVDFVPPGTWIAHSVGTPDPSRCPDPSNVDSRSAWMAGPVVLAIEGEPVRHDQQDWHWDQDPVGIDIGGPVRSCCVVRPPHYYHYD

=== Feature glossary ===
Feature key, reading from the visual/contextual features back to the raw sequence:

Rendered structure images. Six rendered views show the 3D structure from the faces of a cube — i.e. along ±x, ±y, ±z. Rendering representation is drawn randomly per protein from cartoon (secondary-structure ribbons), sticks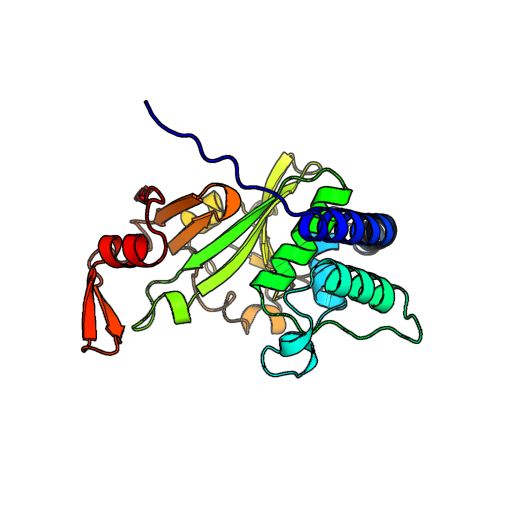 (backbone bonds), or molecular surface; coloring is either N→C rainbow (blue at the N-terminus through red at the C-terminus) or one color per chain.

Contact-map, Ramachandran, and PAE plots. The contact map is a binary N×N matrix image: pixel (i, j) is dark where Cα_i and Cα_j are within 8 Å and |i−j|>4. Because the |i−j|>4 filter removes local helical contacts, off-diagonal stripes parallel to the main diagonal indicate parallel β-sheets; stripes perpendicular to it indicate antiparallel β-sheets. The Ramachandran plot scatters every residue's (φ, ψ) pair against the sterically allowed regions. The PAE heatmap renders the predicted-aligned-error matrix.

InterPro / GO / CATH / organism. Database cross-references. InterPro integrates a dozen domain/family signature databases into unified entries with residue-range hits. GO terms attach function/process/location labels with evidence codes. CATH codes position the fold in a four-level structural taxonomy. Organism is the NCBI-taxonomy species name.

Nearest PDB structures. The Foldseek neighbor list gives the closest experimentally determined structures in the PDB, ranked by structural alignment. TM-score near 1 means near-identical fold; near 0.3 means only rough topology match. This is how one finds what a novel AlphaFold prediction most resembles in the solved-structure universe.

Predicted aligned error. PAE(i, j) answers: if I align the predicted and true structures on residue i, how far off (in Å) do I expect residue j to be? A block-diagonal PAE matrix with low values on the blocks and high values off-diagonal is the signature of a multi-domain protein with confidently predicted domains but uncertain inter-domain orientation.

Solvent-accessible surface area. Accessible surface area quantifies burial. A residue with SASA near zero is packed into the hydrophobic core; one with SASA >100 Å² sits on the surface. Computed here via the Shrake–Rupley numerical algorithm with a 1.4 Å probe.

B-factor. B-factor (Debye–Waller factor) reflects atomic displacement in the crystal lattice. It is an experimental obs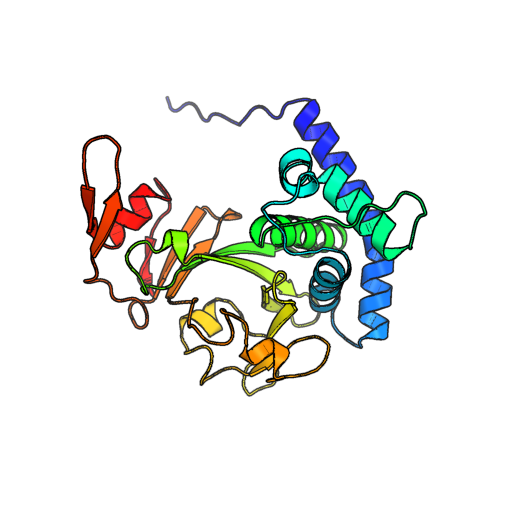ervable (units Å²), not a prediction; low values mean the atom is pinned down, high values mean it moves or is heterogeneous across the crystal.

pLDDT. For AlphaFold models, the B-factor field carries pLDDT — the model's own estimate of local accuracy on a 0–100 scale. Regions with pLDDT<50 should be treated as essentially unmodeled; they often correspond to intrinsically disordered segments.

Backbone torsions (φ/ψ). φ (phi) and ψ (psi) are the two rotatable backbone dihedrals per residue: φ is the C(i-1)–N–Cα–C torsion, ψ is the N–Cα–C–N(i+1) torsion, both in degrees on (−180°, 180°]. α-helical residues cluster near (−60°, −45°); β-strand residues near (−120°, +130°). A Ramachandran plot is simply a scatter of (φ, ψ) for every residue.

Radius of gyration, Cα contacts, bounding box. Radius of gyration (Rg) is the root-mean-square distance of Cα atoms from their centroid — a single number for overall size and compactness. A globular domain of N residues has Rg ≈ 2.2·N^0.38 Å; an extended or disordered chain has a much larger Rg. The Cα contact count is the number of residue pairs whose Cα atoms are within 8 Å and are more than four positions apart in sequence — a standard proxy for tertiary packing density. The bounding box is the smallest axis-aligned box enclosing all Cα atoms.

Secondary structure (3-state, P-SEA). Three-state secondary structure (P-SEA) collapses the eight DSSP classes into helix (a), strand (b), and coil (c). P-SEA assigns these from Cα geometry alone — distances and angles — without requiring backbone oxygens, so it works on any Cα trace.

Secondary structure (8-state, DSSP). DSSP 8-state secondary structure assigns each residue one of H (α-helix), G (3₁₀-helix), I (π-helix), E (extended β-strand), B (isolated β-bridge), T (hydrogen-bonded turn), S (bend), or '-' (coil). The assignment is computed from backbone hydrogen-bond geometry via the Kabsch–Sander algorithm.

Foldseek 3Di. A 3Di character summarizes, for each residue, the relative orientation of the Cα frame of its nearest spatial neighbor. Because it encodes fold topology rather than chemistry, 3Di alignments detect remote structural similarity that sequence alignment misses.

mmCIF coordinates. The mmCIF block holds the 3D Cartesian coordinates of each backbone atom (N, Cα, C, O) in ångströms. mmCIF is the PDB's canonical archive format — a tagged-loop text representation of the atomic model.

Sequence. Sequence gives the chain of amino acids in standard one-letter code (A=alanine, C=cysteine, …, Y=tyrosine), read N→C. It is the only feature that is directly encoded by the gene; all structural features are derived from the folded form of this sequence.